Protein AF-0000000071014527 (afdb_homodimer)

Radius of gyration: 17.87 Å; Cα contacts (8 Å, |Δi|>4): 219; chains: 2; bounding box: 29×54×44 Å

Organism: NCBI:txid2759526

InterPro domains:
  IPR002701 Chorismate mutase II, prokaryotic-type [PF01817] (17-94)
  IPR002701 Chorismate mutase II, prokaryotic-type [PS51168] (8-98)
  IPR002701 Chorismate mutase II, prokaryotic-type [SM00830] (18-97)
  IPR008241 Salicylate biosynthesis protein PchB [PIRSF029775] (5-100)
  IPR036263 Chorismate mutase type II superfamily [SSF48600] (7-96)
  IPR036979 Chorismate mutase domain superfamily [G3DSA:1.20.59.10] (7-101)
  IPR051331 Chorismate mutase-related enzymes [PTHR38041] (10-100)

Solvent-accessible surface area (backbone atoms only — not comparable to full-atom values): 10980 Å² total; per-residue (Å²): 127,82,92,66,74,54,60,38,89,73,43,82,45,69,68,48,36,49,50,33,44,54,49,44,51,52,52,45,51,56,46,47,53,54,42,52,42,27,31,49,33,46,34,69,60,50,90,51,78,78,66,65,71,45,69,69,59,51,52,49,55,28,49,50,49,17,52,54,30,42,77,70,72,43,66,27,69,61,49,27,55,53,37,51,54,49,51,51,51,45,45,54,50,21,52,53,48,41,72,66,104,126,83,90,65,74,54,59,38,88,72,44,80,46,68,70,46,35,50,49,32,45,54,50,45,50,53,53,45,50,56,47,48,53,53,44,52,42,28,30,50,33,45,32,68,60,51,90,51,78,77,65,63,72,44,70,69,58,52,52,49,54,28,50,51,50,14,51,54,30,41,77,70,71,41,65,27,71,61,48,27,55,54,38,51,54,50,52,51,52,45,45,54,51,22,53,53,49,41,71,66,106

pLDDT: mean 97.04, std 8.15, range [41.44, 98.94]

Nearest PDB structures (foldseek):
  3hgw-assembly1_D  TM=9.407E-01  e=3.190E-04  Pseudomonas aeruginosa
  2h9d-assembly2_D  TM=9.340E-01  e=3.003E-04  Pseudomonas aeruginosa PAO1
  3hgx-assembly1_B  TM=9.622E-01  e=4.582E-04  Pseudomonas aeruginosa
  3ret-assembly1_A  TM=9.412E-01  e=5.833E-04  Pseudomonas aeruginosa
  3rem-assembly1_B  TM=9.551E-01  e=1.067E-03  Pseudomonas aeruginosa

Structure (mmCIF, N/CA/C/O backbone):
data_AF-0000000071014527-model_v1
#
loop_
_entity.id
_entity.type
_entity.pdbx_description
1 polymer 'chorismate mutase'
#
loop_
_atom_site.group_PDB
_atom_site.id
_atom_site.type_symbol
_atom_site.label_atom_id
_atom_site.label_alt_id
_atom_site.label_comp_id
_atom_site.label_asym_id
_atom_site.label_entity_id
_atom_site.label_seq_id
_atom_site.pdbx_PDB_ins_code
_atom_site.Cartn_x
_atom_site.Cartn_y
_atom_site.Cartn_z
_atom_site.occupancy
_atom_site.B_iso_or_equiv
_atom_site.auth_seq_id
_atom_site.auth_comp_id
_atom_site.auth_asym_id
_atom_site.auth_atom_id
_atom_site.pdbx_PDB_model_num
ATOM 1 N N . MET A 1 1 ? -16.625 10.93 22.109 1 41.44 1 MET A N 1
ATOM 2 C CA . MET A 1 1 ? -15.703 11.414 21.094 1 41.44 1 MET A CA 1
ATOM 3 C C . MET A 1 1 ? -16 10.773 19.734 1 41.44 1 MET A C 1
ATOM 5 O O . MET A 1 1 ? -16.156 9.555 19.641 1 41.44 1 MET A O 1
ATOM 9 N N . SER A 1 2 ? -16.703 11.203 18.859 1 49.84 2 SER A N 1
ATOM 10 C CA . SER A 1 2 ? -17.312 10.609 17.688 1 49.84 2 SER A CA 1
ATOM 11 C C . SER A 1 2 ? -16.312 9.758 16.906 1 49.84 2 SER A C 1
ATOM 13 O O . SER A 1 2 ? -15.242 10.234 16.547 1 49.84 2 SER A O 1
ATOM 15 N N . ASP A 1 3 ? -16.219 8.43 17.094 1 65.12 3 ASP A N 1
ATOM 16 C CA . ASP A 1 3 ? -15.438 7.305 16.578 1 65.12 3 ASP A CA 1
ATOM 17 C C . ASP A 1 3 ? -15.406 7.324 15.055 1 65.12 3 ASP A C 1
ATOM 19 O O . ASP A 1 3 ? -15.086 6.312 14.422 1 65.12 3 ASP A O 1
ATOM 23 N N . THR A 1 4 ? -15.867 8.398 14.438 1 89.75 4 THR A N 1
ATOM 24 C CA . THR A 1 4 ? -16.016 8.484 12.992 1 89.75 4 THR A CA 1
ATOM 25 C C . THR A 1 4 ? -14.727 8.977 12.344 1 89.75 4 THR A C 1
ATOM 27 O O . THR A 1 4 ? -14.117 9.945 12.805 1 89.75 4 THR A O 1
ATOM 30 N N . ILE A 1 5 ? -14.352 8.344 11.367 1 97.75 5 ILE A N 1
ATOM 31 C CA . ILE A 1 5 ? -13.195 8.75 10.578 1 97.75 5 ILE A CA 1
ATOM 32 C C . ILE A 1 5 ? -13.578 9.914 9.664 1 97.75 5 ILE A C 1
ATOM 34 O O . ILE A 1 5 ? -14.453 9.766 8.805 1 97.75 5 ILE A O 1
ATOM 38 N N . LEU A 1 6 ? -12.961 11.039 9.82 1 98.38 6 LEU A N 1
ATOM 39 C CA . LEU A 1 6 ? -13.273 12.234 9.039 1 98.38 6 LEU A CA 1
ATOM 40 C C . LEU A 1 6 ? -12.445 12.281 7.762 1 98.38 6 LEU A C 1
ATOM 42 O O . LEU A 1 6 ? -11.297 11.828 7.746 1 98.38 6 LEU A O 1
ATOM 46 N N . PRO A 1 7 ? -13.109 12.859 6.652 1 98.31 7 PRO A N 1
ATOM 47 C CA . PRO A 1 7 ? -12.234 13.156 5.512 1 98.31 7 PRO A CA 1
ATOM 48 C C . PRO A 1 7 ? -11.148 14.172 5.855 1 98.31 7 PRO A C 1
ATOM 50 O O . PRO A 1 7 ? -11.336 15.008 6.746 1 98.31 7 PRO A O 1
ATOM 53 N N . ALA A 1 8 ? -10.094 14.094 5.121 1 98.75 8 ALA A N 1
ATOM 54 C CA . ALA A 1 8 ? -8.906 14.883 5.414 1 98.75 8 ALA A CA 1
ATOM 55 C C . ALA A 1 8 ? -9.234 16.375 5.508 1 98.75 8 ALA A C 1
ATOM 57 O O . ALA A 1 8 ? -8.766 17.062 6.41 1 98.75 8 ALA A O 1
ATOM 58 N N . ARG A 1 9 ? -10.055 16.875 4.645 1 98.31 9 ARG A N 1
ATOM 59 C CA . ARG A 1 9 ? -10.359 18.297 4.547 1 98.31 9 ARG A CA 1
ATOM 60 C C . ARG A 1 9 ? -11.031 18.797 5.816 1 98.31 9 ARG A C 1
ATOM 62 O O . ARG A 1 9 ? -10.961 19.984 6.137 1 98.31 9 ARG A O 1
ATOM 69 N N . ASP A 1 10 ? -11.602 17.938 6.562 1 98.62 10 ASP A N 1
ATOM 70 C CA . ASP A 1 10 ? -12.398 18.359 7.711 1 98.62 10 ASP A CA 1
ATOM 71 C C . ASP A 1 10 ? -11.617 18.172 9.008 1 98.62 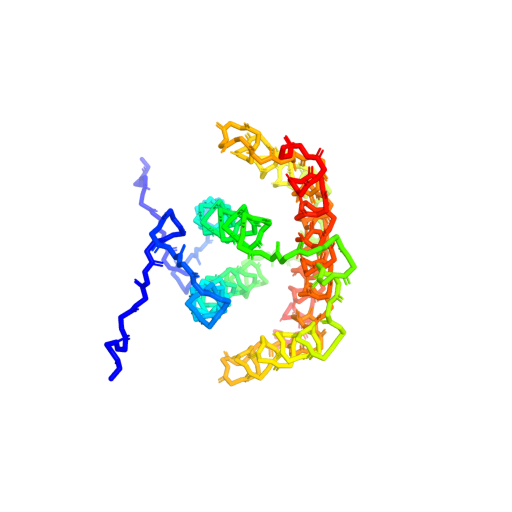10 ASP A C 1
ATOM 73 O O . ASP A 1 10 ? -12.094 18.547 10.086 1 98.62 10 ASP A O 1
ATOM 77 N N . CYS A 1 11 ? -10.484 17.547 8.922 1 98.69 11 CYS A N 1
ATOM 78 C CA . CYS A 1 11 ? -9.68 17.344 10.125 1 98.69 11 CYS A CA 1
ATOM 79 C C . CYS A 1 11 ? -9.156 18.672 10.656 1 98.69 11 CYS A C 1
ATOM 81 O O . CYS A 1 11 ? -8.695 19.516 9.891 1 98.69 11 CYS A O 1
ATOM 83 N N . THR A 1 12 ? -9.242 18.844 12.008 1 98.44 12 THR A N 1
ATOM 84 C CA . THR A 1 12 ? -8.75 20.062 12.633 1 98.44 12 THR A CA 1
ATOM 85 C C . THR A 1 12 ? -7.746 19.75 13.734 1 98.44 12 THR A C 1
ATOM 87 O O . THR A 1 12 ? -7.16 20.656 14.336 1 98.44 12 THR A O 1
ATOM 90 N N . THR A 1 13 ? -7.609 18.422 14.016 1 98.25 13 THR A N 1
ATOM 91 C CA . THR A 1 13 ? -6.633 18 15.016 1 98.25 13 THR A CA 1
ATOM 92 C C . THR A 1 13 ? -5.781 16.844 14.484 1 98.25 13 THR A C 1
ATOM 94 O O . THR A 1 13 ? -6.203 16.125 13.586 1 98.25 13 THR A O 1
ATOM 97 N N . MET A 1 14 ? -4.57 16.703 15.086 1 98.38 14 MET A N 1
ATOM 98 C CA . MET A 1 14 ? -3.705 15.602 14.672 1 98.38 14 MET A CA 1
ATOM 99 C C . MET A 1 14 ? -4.312 14.258 15.055 1 98.38 14 MET A C 1
ATOM 101 O O . MET A 1 14 ? -4.066 13.25 14.391 1 98.38 14 MET A O 1
ATOM 105 N N . ALA A 1 15 ? -5.078 14.203 16.109 1 98.25 15 ALA A N 1
ATOM 106 C CA . ALA A 1 15 ? -5.754 12.961 16.484 1 98.25 15 ALA A CA 1
ATOM 107 C C . ALA A 1 15 ? -6.688 12.5 15.367 1 98.25 15 ALA A C 1
ATOM 109 O O . ALA A 1 15 ? -6.746 11.305 15.055 1 98.25 15 ALA A O 1
ATOM 110 N N . GLU A 1 16 ? -7.379 13.414 14.766 1 98.69 16 GLU A N 1
ATOM 111 C CA . GLU A 1 16 ? -8.281 13.109 13.656 1 98.69 16 GLU A CA 1
ATOM 112 C C . GLU A 1 16 ? -7.504 12.648 12.43 1 98.69 16 GLU A C 1
ATOM 114 O O . GLU A 1 16 ? -7.906 11.688 11.758 1 98.69 16 GLU A O 1
ATOM 119 N N . VAL A 1 17 ? -6.414 13.289 12.133 1 98.81 17 VAL A N 1
ATOM 120 C CA . VAL A 1 17 ? -5.555 12.914 11.016 1 98.81 17 VAL A CA 1
ATOM 121 C C . VAL A 1 17 ? -5.039 11.484 11.219 1 98.81 17 VAL A C 1
ATOM 123 O O . VAL A 1 17 ? -5.129 10.656 10.305 1 98.81 17 VAL A O 1
ATOM 126 N N . ARG A 1 18 ? -4.578 11.242 12.43 1 98.69 18 ARG A N 1
ATOM 127 C CA . ARG A 1 18 ? -4 9.938 12.727 1 98.69 18 ARG A CA 1
ATOM 128 C C . ARG A 1 18 ? -5.055 8.836 12.625 1 98.69 18 ARG A C 1
ATOM 130 O O . ARG A 1 18 ? -4.773 7.742 12.125 1 98.69 18 ARG A O 1
ATOM 137 N N . ALA A 1 19 ? -6.215 9.094 13.023 1 98.62 19 ALA A N 1
ATOM 138 C CA . ALA A 1 19 ? -7.293 8.117 12.906 1 98.62 19 ALA A CA 1
ATOM 139 C C . ALA A 1 19 ? -7.586 7.797 11.438 1 98.62 19 ALA A C 1
ATOM 141 O O . ALA A 1 19 ? -7.805 6.637 11.086 1 98.62 19 ALA A O 1
ATOM 142 N N . GLY A 1 20 ? -7.594 8.82 10.562 1 98.81 20 GLY A N 1
ATOM 143 C CA . GLY A 1 20 ? -7.797 8.633 9.133 1 98.81 20 GLY A CA 1
ATOM 144 C C . GLY A 1 20 ? -6.691 7.828 8.477 1 98.81 20 GLY A C 1
ATOM 145 O O . GLY A 1 20 ? -6.961 6.879 7.742 1 98.81 20 GLY A O 1
ATOM 146 N N . VAL A 1 21 ? -5.422 8.164 8.789 1 98.88 21 VAL A N 1
ATOM 147 C CA . VAL A 1 21 ? -4.262 7.473 8.242 1 98.88 21 VAL A CA 1
ATOM 148 C C . VAL A 1 21 ? -4.289 6.004 8.664 1 98.88 21 VAL A C 1
ATOM 150 O O . VAL A 1 21 ? -4.078 5.109 7.844 1 98.88 21 VAL A O 1
ATOM 153 N N . ASP A 1 22 ? -4.59 5.789 9.969 1 98.75 22 ASP A N 1
ATOM 154 C CA . ASP A 1 22 ? -4.621 4.422 10.484 1 98.75 22 ASP A CA 1
ATOM 155 C C . ASP A 1 22 ? -5.699 3.6 9.781 1 98.75 22 ASP A C 1
ATOM 157 O O . ASP A 1 22 ? -5.488 2.422 9.477 1 98.75 22 ASP A O 1
ATOM 161 N N . GLN A 1 23 ? -6.82 4.18 9.562 1 98.62 23 GLN A N 1
ATOM 162 C CA . GLN A 1 23 ? -7.887 3.479 8.859 1 98.62 23 GLN A CA 1
ATOM 163 C C . GLN A 1 23 ? -7.488 3.172 7.414 1 98.62 23 GLN A C 1
ATOM 165 O O . GLN A 1 23 ? -7.691 2.057 6.934 1 98.62 23 GLN A O 1
ATOM 170 N N . VAL A 1 24 ? -6.957 4.145 6.688 1 98.88 24 VAL A N 1
ATOM 171 C CA . VAL A 1 24 ? -6.535 3.947 5.305 1 98.88 24 VAL A CA 1
ATOM 172 C C . VAL A 1 24 ? -5.473 2.854 5.242 1 98.88 24 VAL A C 1
ATOM 174 O O . VAL A 1 24 ? -5.5 2 4.352 1 98.88 24 VAL A O 1
ATOM 177 N N . ASP A 1 25 ? -4.551 2.885 6.195 1 98.88 25 ASP A N 1
ATOM 178 C CA . ASP A 1 25 ? -3.498 1.877 6.234 1 98.88 25 ASP A CA 1
ATOM 179 C C . ASP A 1 25 ? -4.082 0.476 6.395 1 98.88 25 ASP A C 1
ATOM 181 O O . ASP A 1 25 ? -3.627 -0.471 5.75 1 98.88 25 ASP A O 1
ATOM 185 N N . ARG A 1 26 ? -5.086 0.315 7.227 1 98.44 26 ARG A N 1
ATOM 186 C CA . ARG A 1 26 ? -5.742 -0.98 7.371 1 98.44 26 ARG A CA 1
ATOM 187 C C . ARG A 1 26 ? -6.387 -1.419 6.059 1 98.44 26 ARG A C 1
ATOM 189 O O . ARG A 1 26 ? -6.332 -2.598 5.699 1 98.44 26 ARG A O 1
ATOM 196 N N . ASP A 1 27 ? -6.969 -0.493 5.402 1 98.81 27 ASP A N 1
ATOM 197 C CA . ASP A 1 27 ? -7.602 -0.795 4.121 1 98.81 27 ASP A CA 1
ATOM 198 C C . ASP A 1 27 ? -6.562 -1.209 3.08 1 98.81 27 ASP A C 1
ATOM 200 O O . ASP A 1 27 ? -6.805 -2.111 2.277 1 98.81 27 ASP A O 1
ATOM 204 N N . ILE A 1 28 ? -5.422 -0.536 3.072 1 98.94 28 ILE A N 1
ATOM 205 C CA . ILE A 1 28 ? -4.359 -0.891 2.137 1 98.94 28 ILE A CA 1
ATOM 206 C C . ILE A 1 28 ? -3.854 -2.301 2.439 1 98.94 28 ILE A C 1
ATOM 208 O O . ILE A 1 28 ? -3.678 -3.113 1.528 1 98.94 28 ILE A O 1
ATOM 212 N N . VAL A 1 29 ? -3.648 -2.629 3.701 1 98.88 29 VAL A N 1
ATOM 213 C CA . VAL A 1 29 ? -3.186 -3.963 4.07 1 98.88 29 VAL A CA 1
ATOM 214 C C . VAL A 1 29 ? -4.195 -5.008 3.598 1 98.88 29 VAL A C 1
ATOM 216 O O . VAL A 1 29 ? -3.811 -6.07 3.098 1 98.88 29 VAL A O 1
ATOM 219 N N . ALA A 1 30 ? -5.48 -4.711 3.748 1 98.81 30 ALA A N 1
ATOM 220 C CA . ALA A 1 30 ? -6.512 -5.637 3.289 1 98.81 30 ALA A CA 1
ATOM 221 C C . ALA A 1 30 ? -6.406 -5.875 1.785 1 98.81 30 ALA A C 1
ATOM 223 O O . ALA A 1 30 ? -6.59 -7 1.314 1 98.81 30 ALA A O 1
ATOM 224 N N . LEU A 1 31 ? -6.113 -4.855 1.009 1 98.88 31 LEU A N 1
ATOM 225 C CA . LEU A 1 31 ? -5.93 -4.996 -0.431 1 98.88 31 LEU A CA 1
ATOM 226 C C . LEU A 1 31 ? -4.664 -5.785 -0.744 1 98.88 31 LEU A C 1
ATOM 228 O O . LEU A 1 31 ? -4.625 -6.551 -1.708 1 98.88 31 LEU A O 1
ATOM 232 N N . LEU A 1 32 ? -3.596 -5.605 0.08 1 98.88 32 LEU A N 1
ATOM 233 C CA . LEU A 1 32 ? -2.365 -6.363 -0.123 1 98.88 32 LEU A CA 1
ATOM 234 C C . LEU A 1 32 ? -2.598 -7.852 0.106 1 98.88 32 LEU A C 1
ATOM 236 O O . LEU A 1 32 ? -1.979 -8.688 -0.554 1 98.88 32 LEU A O 1
ATOM 240 N N . VAL A 1 33 ? -3.498 -8.195 1.049 1 98.81 33 VAL A N 1
ATOM 241 C CA . VAL A 1 33 ? -3.865 -9.594 1.249 1 98.81 33 VAL A CA 1
ATOM 242 C C . VAL A 1 33 ? -4.418 -10.18 -0.051 1 98.81 33 VAL A C 1
ATOM 244 O O . VAL A 1 33 ? -4.023 -11.266 -0.469 1 98.81 33 VAL A O 1
ATOM 247 N N . GLN A 1 34 ? -5.289 -9.438 -0.686 1 98.75 34 GLN A N 1
ATOM 248 C CA . GLN A 1 34 ? -5.84 -9.859 -1.969 1 98.75 34 GLN A CA 1
ATOM 249 C C . GLN A 1 34 ? -4.75 -9.953 -3.031 1 98.75 34 GLN A C 1
ATOM 251 O O . GLN A 1 34 ? -4.691 -10.922 -3.789 1 98.75 34 GLN A O 1
ATOM 256 N N . ARG A 1 35 ? -3.945 -8.992 -3.111 1 98.88 35 ARG A N 1
ATOM 257 C CA . ARG A 1 35 ? -2.896 -8.945 -4.125 1 98.88 35 ARG A CA 1
ATOM 258 C C . ARG A 1 35 ? -1.982 -10.164 -4.023 1 98.88 35 ARG A C 1
ATOM 260 O O . ARG A 1 35 ? -1.633 -10.766 -5.035 1 98.88 35 ARG A O 1
ATOM 267 N N . PHE A 1 36 ? -1.571 -10.492 -2.7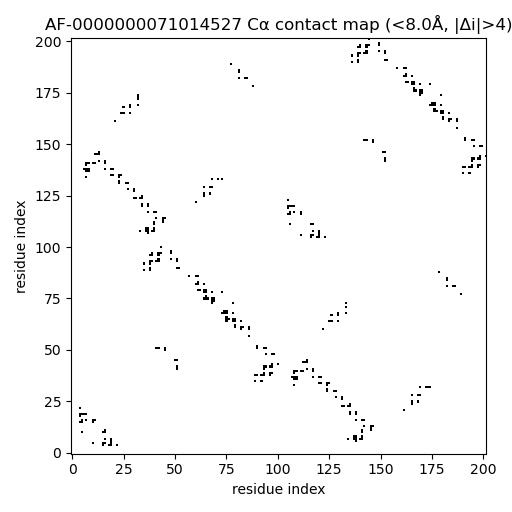77 1 98.75 36 PHE A N 1
ATOM 268 C CA . PHE A 1 36 ? -0.664 -11.617 -2.578 1 98.75 36 PHE A CA 1
ATOM 269 C C . PHE A 1 36 ? -1.376 -12.938 -2.836 1 98.75 36 PHE A C 1
ATOM 271 O O . PHE A 1 36 ? -0.747 -13.922 -3.234 1 98.75 36 PHE A O 1
ATOM 278 N N . ALA A 1 37 ? -2.682 -12.969 -2.605 1 98.88 37 ALA A N 1
ATOM 279 C CA . ALA A 1 37 ? -3.434 -14.164 -2.994 1 98.88 37 ALA A CA 1
ATOM 280 C C . ALA A 1 37 ? -3.318 -14.414 -4.496 1 98.88 37 ALA A C 1
ATOM 282 O O . ALA A 1 37 ? -3.293 -15.57 -4.934 1 98.88 37 ALA A O 1
ATOM 283 N N . TYR A 1 38 ? -3.262 -13.352 -5.316 1 98.94 38 TYR A N 1
ATOM 284 C CA . TYR A 1 38 ? -3.061 -13.508 -6.75 1 98.94 38 TYR A CA 1
ATOM 285 C C . TYR A 1 38 ? -1.677 -14.078 -7.051 1 98.94 38 TYR A C 1
ATOM 287 O O . TYR A 1 38 ? -1.49 -14.789 -8.039 1 98.94 38 TYR A O 1
ATOM 295 N N . MET A 1 39 ? -0.655 -13.75 -6.18 1 98.88 39 MET A N 1
ATOM 296 C CA . MET A 1 39 ? 0.665 -14.352 -6.352 1 98.88 39 MET A CA 1
ATOM 297 C C . MET A 1 39 ? 0.619 -15.852 -6.086 1 98.88 39 MET A C 1
ATOM 299 O O . MET A 1 39 ? 1.323 -16.625 -6.742 1 98.88 39 MET A O 1
ATOM 303 N N . ASP A 1 40 ? -0.221 -16.234 -5.125 1 98.75 40 ASP A N 1
ATOM 304 C CA . ASP A 1 40 ? -0.437 -17.672 -4.918 1 98.75 40 ASP A CA 1
ATOM 305 C C . ASP A 1 40 ? -1.019 -18.312 -6.172 1 98.75 40 ASP A C 1
ATOM 307 O O . ASP A 1 40 ? -0.583 -19.391 -6.574 1 98.75 40 ASP A O 1
ATOM 311 N N . ALA A 1 41 ? -2.023 -17.703 -6.754 1 98.88 41 ALA A N 1
ATOM 312 C CA . ALA A 1 41 ? -2.633 -18.203 -7.98 1 98.88 41 ALA A CA 1
ATOM 313 C C . ALA A 1 41 ? -1.61 -18.281 -9.109 1 98.88 41 ALA A C 1
ATOM 315 O O . ALA A 1 41 ? -1.564 -19.281 -9.844 1 98.88 41 ALA A O 1
ATOM 316 N N . ALA A 1 42 ? -0.799 -17.234 -9.281 1 98.88 42 ALA A N 1
ATOM 317 C CA . ALA A 1 42 ? 0.248 -17.219 -10.297 1 98.88 42 ALA A CA 1
ATOM 318 C C . ALA A 1 42 ? 1.2 -18.391 -10.125 1 98.88 42 ALA A C 1
ATOM 320 O O . ALA A 1 42 ? 1.545 -19.062 -11.102 1 98.88 42 ALA A O 1
ATOM 321 N N . ALA A 1 43 ? 1.623 -18.609 -8.867 1 98.75 43 ALA A N 1
ATOM 322 C CA . ALA A 1 43 ? 2.514 -19.734 -8.57 1 98.75 43 ALA A CA 1
ATOM 323 C C . ALA A 1 43 ? 1.886 -21.062 -8.992 1 98.75 43 ALA A C 1
ATOM 325 O O . ALA A 1 43 ? 2.57 -21.938 -9.523 1 98.75 43 ALA A O 1
ATOM 326 N N . ARG A 1 44 ? 0.604 -21.172 -8.742 1 98.5 44 ARG A N 1
ATOM 327 C CA . ARG A 1 44 ? -0.129 -22.391 -9.078 1 98.5 44 ARG A CA 1
ATOM 328 C C . ARG A 1 44 ? -0.215 -22.594 -10.586 1 98.5 44 ARG A C 1
ATOM 330 O O . ARG A 1 44 ? -0.139 -23.719 -11.07 1 98.5 44 ARG A O 1
ATOM 337 N N . ILE A 1 45 ? -0.347 -21.578 -11.336 1 98.62 45 ILE A N 1
ATOM 338 C CA . ILE A 1 45 ? -0.699 -21.609 -12.75 1 98.62 45 ILE A CA 1
ATOM 339 C C . ILE A 1 45 ? 0.569 -21.719 -13.594 1 98.62 45 ILE A C 1
ATOM 341 O O . ILE A 1 45 ? 0.566 -22.359 -14.656 1 98.62 45 ILE A O 1
ATOM 345 N N . LYS A 1 46 ? 1.653 -21.031 -13.156 1 98.62 46 LYS A N 1
ATOM 346 C CA . LYS A 1 46 ? 2.861 -20.953 -13.977 1 98.62 46 LYS A CA 1
ATOM 347 C C . LYS A 1 46 ? 3.504 -22.328 -14.125 1 98.62 46 LYS A C 1
ATOM 349 O O . LYS A 1 46 ? 3.578 -23.094 -13.164 1 98.62 46 LYS A O 1
ATOM 354 N N . PRO A 1 47 ? 3.98 -22.594 -15.297 1 97.62 47 PRO A N 1
ATOM 355 C CA . PRO A 1 47 ? 4.449 -23.953 -15.578 1 97.62 47 PRO A CA 1
ATOM 356 C C . PRO A 1 47 ? 5.816 -24.234 -14.953 1 97.62 47 PRO A C 1
ATOM 358 O O . PRO A 1 47 ? 6.137 -25.406 -14.68 1 97.62 47 PRO A O 1
ATOM 361 N N . GLU A 1 48 ? 6.723 -23.281 -14.797 1 98.19 48 GLU A N 1
ATOM 362 C CA . GLU A 1 48 ? 8.07 -23.469 -14.266 1 98.19 48 GLU A CA 1
ATOM 363 C C . GLU A 1 48 ? 8.5 -22.281 -13.422 1 98.19 48 GLU A C 1
ATOM 365 O O . GLU A 1 48 ? 7.969 -21.172 -13.578 1 98.19 48 GLU A O 1
ATOM 370 N N . ARG A 1 49 ? 9.453 -22.484 -12.562 1 97.62 49 ARG A N 1
ATOM 371 C CA . ARG A 1 49 ? 9.945 -21.5 -11.602 1 97.62 49 ARG A CA 1
ATOM 372 C C . ARG A 1 49 ? 10.516 -20.281 -12.312 1 97.62 49 ARG A C 1
ATOM 374 O O . ARG A 1 49 ? 10.359 -19.141 -11.844 1 97.62 49 ARG A O 1
ATOM 381 N N . ALA A 1 50 ? 11.141 -20.469 -13.453 1 98.06 50 ALA A N 1
ATOM 382 C CA . ALA A 1 50 ? 11.805 -19.406 -14.203 1 98.06 50 ALA A CA 1
ATOM 383 C C . ALA A 1 50 ? 10.789 -18.391 -14.734 1 98.06 50 ALA A C 1
ATOM 385 O O . ALA A 1 50 ? 11.156 -17.266 -15.07 1 98.06 50 ALA A O 1
ATOM 386 N N . ALA A 1 51 ? 9.539 -18.766 -14.82 1 98.31 51 ALA A N 1
ATOM 387 C CA . ALA A 1 51 ? 8.492 -17.891 -15.359 1 98.31 51 ALA A CA 1
ATOM 388 C C . ALA A 1 51 ? 8.008 -16.906 -14.297 1 98.31 51 ALA A C 1
ATOM 390 O O . ALA A 1 51 ? 7.27 -15.969 -14.609 1 98.31 51 ALA A O 1
ATOM 391 N N . VAL A 1 52 ? 8.43 -17.062 -13.094 1 98.75 52 VAL A N 1
ATOM 392 C CA . VAL A 1 52 ? 7.941 -16.219 -12 1 98.75 52 VAL A CA 1
ATOM 393 C C . VAL A 1 52 ? 8.398 -14.781 -12.195 1 98.75 52 VAL A C 1
ATOM 395 O O . VAL A 1 52 ? 7.586 -13.859 -12.18 1 98.75 52 VAL A O 1
ATOM 398 N N . ARG A 1 53 ? 9.719 -14.648 -12.422 1 98.69 53 ARG A N 1
ATOM 399 C CA . ARG A 1 53 ? 10.195 -13.297 -12.711 1 98.69 53 ARG A CA 1
ATOM 400 C C . ARG A 1 53 ? 9.977 -12.938 -14.18 1 98.69 53 ARG A C 1
ATOM 402 O O . ARG A 1 53 ? 10.508 -13.609 -15.07 1 98.69 53 ARG A O 1
ATOM 409 N N . ASP A 1 54 ? 9.188 -11.992 -14.43 1 98.44 54 ASP A N 1
ATOM 410 C CA . ASP A 1 54 ? 8.867 -11.461 -15.742 1 98.44 54 ASP A CA 1
ATOM 411 C C . ASP A 1 54 ? 9.125 -9.953 -15.805 1 98.44 54 ASP A C 1
ATOM 413 O O . ASP A 1 54 ? 8.266 -9.156 -15.422 1 98.44 54 ASP A O 1
ATOM 417 N N . GLU A 1 55 ? 10.258 -9.547 -16.359 1 98.69 55 GLU A N 1
ATOM 418 C CA . GLU A 1 55 ? 10.719 -8.164 -16.297 1 98.69 55 GLU A CA 1
ATOM 419 C C . GLU A 1 55 ? 9.812 -7.254 -17.125 1 98.69 55 GLU A C 1
ATOM 421 O O . GLU A 1 55 ? 9.617 -6.086 -16.781 1 98.69 55 GLU A O 1
ATOM 426 N N . VAL A 1 56 ? 9.305 -7.746 -18.172 1 98.62 56 VAL A N 1
ATOM 427 C CA . VAL A 1 56 ? 8.391 -6.961 -18.984 1 98.62 56 VAL A CA 1
ATOM 428 C C . VAL A 1 56 ? 7.125 -6.648 -18.188 1 98.62 56 VAL A C 1
ATOM 430 O O . VAL A 1 56 ? 6.66 -5.508 -18.172 1 98.62 56 VAL A O 1
ATOM 433 N N . ARG A 1 57 ? 6.59 -7.695 -17.562 1 98.75 57 ARG A N 1
ATOM 434 C CA . ARG A 1 57 ? 5.395 -7.5 -16.75 1 98.75 57 ARG A CA 1
ATOM 435 C C . ARG A 1 57 ? 5.68 -6.566 -15.578 1 98.75 57 ARG A C 1
ATOM 437 O O . ARG A 1 57 ? 4.867 -5.699 -15.25 1 98.75 57 ARG A O 1
ATOM 444 N N . LYS A 1 58 ? 6.816 -6.73 -14.883 1 98.88 58 LYS A N 1
ATOM 445 C CA . LYS A 1 58 ? 7.199 -5.832 -13.797 1 98.88 58 LYS A CA 1
ATOM 446 C C . LYS A 1 58 ? 7.184 -4.375 -14.258 1 98.88 58 LYS A C 1
ATOM 448 O O . LYS A 1 58 ? 6.574 -3.521 -13.609 1 98.88 58 LYS A O 1
ATOM 453 N N . ALA A 1 59 ? 7.801 -4.109 -15.383 1 98.88 59 ALA A N 1
ATOM 454 C CA . ALA A 1 59 ? 7.867 -2.746 -15.898 1 98.88 59 ALA A CA 1
ATOM 455 C C . ALA A 1 59 ? 6.473 -2.197 -16.188 1 98.88 59 ALA A C 1
ATOM 457 O O . ALA A 1 59 ? 6.191 -1.029 -15.906 1 98.88 59 ALA A O 1
ATOM 458 N N . GLN A 1 60 ? 5.648 -2.982 -16.703 1 98.88 60 GLN A N 1
ATOM 459 C CA . GLN A 1 60 ? 4.281 -2.59 -17.031 1 98.88 60 GLN A CA 1
ATOM 460 C C . GLN A 1 60 ? 3.496 -2.229 -15.773 1 98.88 60 GLN A C 1
ATOM 462 O O . GLN A 1 60 ? 2.773 -1.23 -15.75 1 98.88 60 GLN A O 1
ATOM 467 N N . VAL A 1 61 ? 3.596 -3.078 -14.742 1 98.94 61 VAL A N 1
ATOM 468 C CA . VAL A 1 61 ? 2.885 -2.855 -13.492 1 98.94 61 VAL A CA 1
ATOM 469 C C . VAL A 1 61 ? 3.34 -1.539 -12.859 1 98.94 61 VAL A C 1
ATOM 471 O O . VAL A 1 61 ? 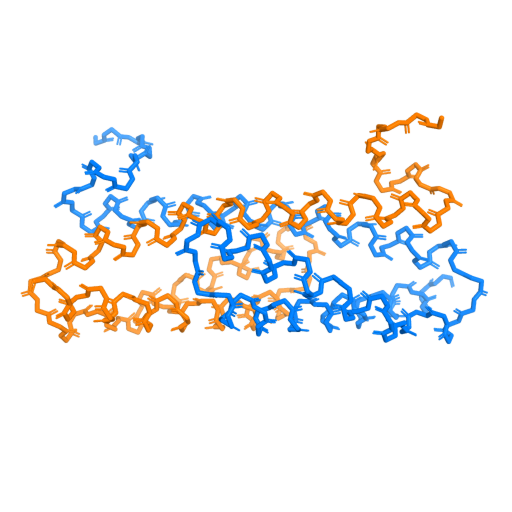2.514 -0.737 -12.422 1 98.94 61 VAL A O 1
ATOM 474 N N . ILE A 1 62 ? 4.613 -1.314 -12.859 1 98.94 62 ILE A N 1
ATOM 475 C CA . ILE A 1 62 ? 5.16 -0.103 -12.258 1 98.94 62 ILE A CA 1
ATOM 476 C C . ILE A 1 62 ? 4.727 1.116 -13.07 1 98.94 62 ILE A C 1
ATOM 478 O O . ILE A 1 62 ? 4.309 2.129 -12.5 1 98.94 62 ILE A O 1
ATOM 482 N N . ALA A 1 63 ? 4.77 1.03 -14.383 1 98.88 63 ALA A N 1
ATOM 483 C CA . ALA A 1 63 ? 4.348 2.127 -15.25 1 98.88 63 ALA A CA 1
ATOM 484 C C . ALA A 1 63 ? 2.869 2.447 -15.047 1 98.88 63 ALA A C 1
ATOM 486 O O . ALA A 1 63 ? 2.479 3.617 -15.023 1 98.88 63 ALA A O 1
ATOM 487 N N . ASN A 1 64 ? 2.047 1.443 -14.953 1 98.88 64 ASN A N 1
ATOM 488 C CA . ASN A 1 64 ? 0.62 1.63 -14.711 1 98.88 64 ASN A CA 1
ATOM 489 C C . ASN A 1 64 ? 0.367 2.381 -13.406 1 98.88 64 ASN A C 1
ATOM 491 O O . ASN A 1 64 ? -0.455 3.299 -13.359 1 98.88 64 ASN A O 1
ATOM 495 N N . ALA A 1 65 ? 1.071 1.967 -12.367 1 98.75 65 ALA A N 1
ATOM 496 C CA . ALA A 1 65 ? 0.914 2.619 -11.07 1 98.75 65 ALA A CA 1
ATOM 497 C C . ALA A 1 65 ? 1.359 4.078 -11.125 1 98.75 65 ALA A C 1
ATOM 499 O O . ALA A 1 65 ? 0.688 4.961 -10.586 1 98.75 65 ALA A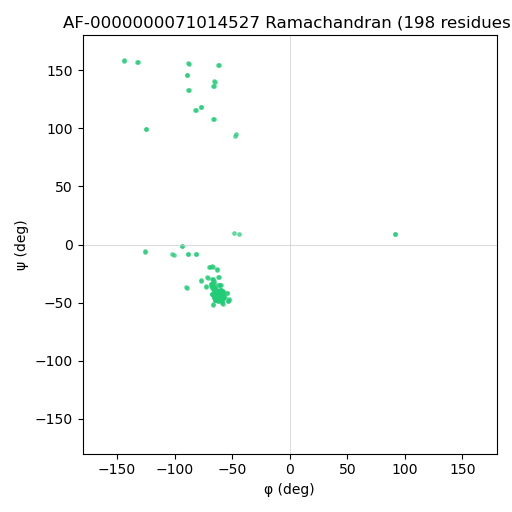 O 1
ATOM 500 N N . ARG A 1 66 ? 2.457 4.297 -11.781 1 98.81 66 ARG A N 1
ATOM 501 C CA . ARG A 1 66 ? 2.953 5.656 -11.945 1 98.81 66 ARG A CA 1
ATOM 502 C C . ARG A 1 66 ? 1.927 6.531 -12.656 1 98.81 66 ARG A C 1
ATOM 504 O O . ARG A 1 66 ? 1.611 7.629 -12.195 1 98.81 66 ARG A O 1
ATOM 511 N N . THR A 1 67 ? 1.456 6.043 -13.75 1 98.88 67 THR A N 1
ATOM 512 C CA . THR A 1 67 ? 0.494 6.785 -14.555 1 98.88 67 THR A CA 1
ATOM 513 C C . THR A 1 67 ? -0.773 7.074 -13.758 1 98.88 67 THR A C 1
ATOM 515 O O . THR A 1 67 ? -1.266 8.203 -13.75 1 98.88 67 THR A O 1
ATOM 518 N N . ALA A 1 68 ? -1.305 6.07 -13.078 1 98.62 68 ALA A N 1
ATOM 519 C CA . ALA A 1 68 ? -2.496 6.242 -12.25 1 98.62 68 ALA A CA 1
ATOM 520 C C . ALA A 1 68 ? -2.264 7.297 -11.172 1 98.62 68 ALA A C 1
ATOM 522 O O . ALA A 1 68 ? -3.133 8.133 -10.914 1 98.62 68 ALA A O 1
ATOM 523 N N . ALA A 1 69 ? -1.09 7.211 -10.57 1 98.5 69 ALA A N 1
ATOM 524 C CA . ALA A 1 69 ? -0.733 8.164 -9.516 1 98.5 69 ALA A CA 1
ATOM 525 C C . ALA A 1 69 ? -0.685 9.586 -10.062 1 98.5 69 ALA A C 1
ATOM 527 O O . ALA A 1 69 ? -1.272 10.5 -9.484 1 98.5 69 ALA A O 1
ATOM 528 N N . GLU A 1 70 ? -0.022 9.797 -11.156 1 98.62 70 GLU A N 1
ATOM 529 C CA . GLU A 1 70 ? 0.11 11.117 -11.766 1 98.62 70 GLU A CA 1
ATOM 530 C C . GLU A 1 70 ? -1.252 11.68 -12.172 1 98.62 70 GLU A C 1
ATOM 532 O O . GLU A 1 70 ? -1.533 12.852 -11.945 1 98.62 70 GLU A O 1
ATOM 537 N N . MET A 1 71 ? -2.074 10.852 -12.727 1 98.56 71 MET A N 1
ATOM 538 C CA . MET A 1 71 ? -3.42 11.258 -13.117 1 98.56 71 MET A CA 1
ATOM 539 C C . MET A 1 71 ? -4.23 11.695 -11.898 1 98.56 71 MET A C 1
ATOM 541 O O . MET A 1 71 ? -5.086 12.578 -12 1 98.56 71 MET A O 1
ATOM 545 N N . ALA A 1 72 ? -3.877 11.133 -10.734 1 98.06 72 ALA A N 1
ATOM 546 C CA . ALA A 1 72 ? -4.605 11.43 -9.508 1 98.06 72 ALA A CA 1
ATOM 547 C C . ALA A 1 72 ? -3.951 12.57 -8.742 1 98.06 72 ALA A C 1
ATOM 549 O O . ALA A 1 72 ? -4.383 12.914 -7.637 1 98.06 72 ALA A O 1
ATOM 550 N N . GLY A 1 73 ? -2.811 13.117 -9.266 1 97.31 73 GLY A N 1
ATOM 551 C CA . GLY A 1 73 ? -2.16 14.266 -8.656 1 97.31 73 GLY A CA 1
ATOM 552 C C . GLY A 1 73 ? -1.102 13.883 -7.637 1 97.31 73 GLY A C 1
ATOM 553 O O . GLY A 1 73 ? -0.655 14.727 -6.852 1 97.31 73 GLY A O 1
ATOM 554 N N . LEU A 1 74 ? -0.793 12.664 -7.559 1 98.12 74 LEU A N 1
ATOM 555 C CA . LEU A 1 74 ? 0.272 12.195 -6.68 1 98.12 74 LEU A CA 1
ATOM 556 C C . LEU A 1 74 ? 1.622 12.25 -7.387 1 98.12 74 LEU A C 1
ATOM 558 O O . LEU A 1 74 ? 1.681 12.289 -8.617 1 98.12 74 LEU A O 1
ATOM 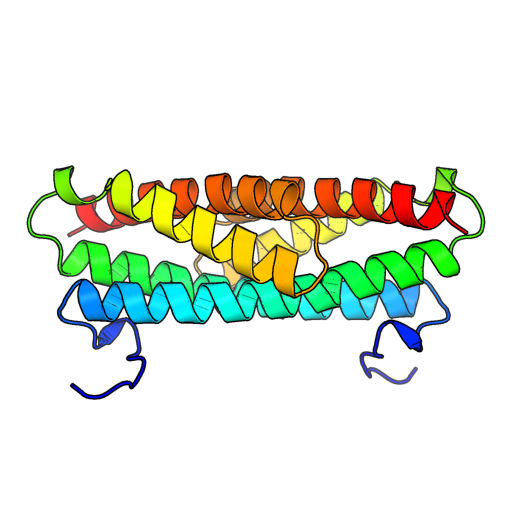562 N N . PRO A 1 75 ? 2.697 12.344 -6.598 1 98 75 PRO A N 1
ATOM 563 C CA . PRO A 1 75 ? 4.02 12.297 -7.23 1 98 75 PRO A CA 1
ATOM 564 C C . PRO A 1 75 ? 4.324 10.945 -7.867 1 98 75 PRO A C 1
ATOM 566 O O . PRO A 1 75 ? 4.633 9.984 -7.156 1 98 75 PRO A O 1
ATOM 569 N N . GLY A 1 76 ? 4.316 10.906 -9.141 1 98.56 76 GLY A N 1
ATOM 570 C CA . GLY A 1 76 ? 4.457 9.68 -9.898 1 98.56 76 GLY A CA 1
ATOM 571 C C . GLY A 1 76 ? 5.738 8.93 -9.594 1 98.56 76 GLY A C 1
ATOM 572 O O . GLY A 1 76 ? 5.73 7.699 -9.477 1 98.56 76 GLY A O 1
ATOM 573 N N . ALA A 1 77 ? 6.863 9.672 -9.453 1 98.62 77 ALA A N 1
ATOM 574 C CA . ALA A 1 77 ? 8.148 9.039 -9.203 1 98.62 77 ALA A CA 1
ATOM 575 C C . ALA A 1 77 ? 8.156 8.328 -7.848 1 98.62 77 ALA A C 1
ATOM 577 O O . ALA A 1 77 ? 8.734 7.25 -7.707 1 98.62 77 ALA A O 1
ATOM 578 N N . VAL A 1 78 ? 7.547 8.906 -6.887 1 98.62 78 VAL A N 1
ATOM 579 C CA . VAL A 1 78 ? 7.469 8.344 -5.543 1 98.62 78 VAL A CA 1
ATOM 580 C C . VAL A 1 78 ? 6.656 7.051 -5.57 1 98.62 78 VAL A C 1
ATOM 582 O O . VAL A 1 78 ? 7.07 6.039 -5.004 1 98.62 78 VAL A O 1
ATOM 585 N N . ILE A 1 79 ? 5.539 7.09 -6.25 1 98.81 79 ILE A N 1
ATOM 586 C CA . ILE A 1 79 ? 4.676 5.918 -6.332 1 98.81 79 ILE A CA 1
ATOM 587 C C . ILE A 1 79 ? 5.375 4.816 -7.125 1 98.81 79 ILE A C 1
ATOM 589 O O . ILE A 1 79 ? 5.293 3.639 -6.77 1 98.81 79 ILE A O 1
ATOM 593 N N . ALA A 1 80 ? 6.086 5.184 -8.156 1 98.88 80 ALA A N 1
ATOM 594 C CA . ALA A 1 80 ? 6.852 4.207 -8.922 1 98.88 80 ALA A CA 1
ATOM 595 C C . ALA A 1 80 ? 7.867 3.486 -8.039 1 98.88 80 ALA A C 1
ATOM 597 O O . ALA A 1 80 ? 8.031 2.27 -8.141 1 98.88 80 ALA A O 1
ATOM 598 N N . ASP A 1 81 ? 8.57 4.203 -7.211 1 98.81 81 ASP A N 1
ATOM 599 C CA . ASP A 1 81 ? 9.547 3.611 -6.305 1 98.81 81 ASP A CA 1
ATOM 600 C C . ASP A 1 81 ? 8.875 2.643 -5.332 1 98.81 81 ASP A C 1
ATOM 602 O O . ASP A 1 81 ? 9.398 1.558 -5.066 1 98.81 81 ASP A O 1
ATOM 606 N N . LEU A 1 82 ? 7.723 3.016 -4.777 1 98.81 82 LEU A N 1
ATOM 607 C CA . LEU A 1 82 ? 6.977 2.143 -3.879 1 98.81 82 LEU A CA 1
ATOM 608 C C . LEU A 1 82 ? 6.547 0.867 -4.594 1 98.81 82 LEU A C 1
ATOM 610 O O . LEU A 1 82 ? 6.598 -0.222 -4.02 1 98.81 82 LEU A O 1
ATOM 614 N N . TRP A 1 83 ? 6.148 1 -5.816 1 98.94 83 TRP A N 1
ATOM 615 C CA . TRP A 1 83 ? 5.684 -0.164 -6.562 1 98.94 83 TRP A CA 1
ATOM 616 C C . TRP A 1 83 ? 6.848 -1.068 -6.945 1 98.94 83 TRP A C 1
ATOM 618 O O . TRP A 1 83 ? 6.699 -2.291 -7.004 1 98.94 83 TRP A O 1
ATOM 628 N N . ASP A 1 84 ? 7.992 -0.44 -7.262 1 98.88 84 ASP A N 1
ATOM 629 C CA . ASP A 1 84 ? 9.164 -1.276 -7.484 1 98.88 84 ASP A CA 1
ATOM 630 C C . ASP A 1 84 ? 9.398 -2.219 -6.309 1 98.88 84 ASP A C 1
ATOM 632 O O . ASP A 1 84 ? 9.602 -3.42 -6.496 1 98.88 84 ASP A O 1
ATOM 636 N N . ASP A 1 85 ? 9.359 -1.714 -5.086 1 98.81 85 ASP A N 1
ATOM 637 C CA . ASP A 1 85 ? 9.531 -2.514 -3.877 1 98.81 85 ASP A CA 1
ATOM 638 C C . ASP A 1 85 ? 8.398 -3.535 -3.734 1 98.81 85 ASP A C 1
ATOM 640 O O . ASP A 1 85 ? 8.648 -4.691 -3.383 1 98.81 85 ASP A O 1
ATOM 644 N N . LEU A 1 86 ? 7.184 -3.158 -4.008 1 98.88 86 LEU A N 1
ATOM 645 C CA . LEU A 1 86 ? 6.031 -4.039 -3.879 1 98.88 86 LEU A CA 1
ATOM 646 C C . LEU A 1 86 ? 6.113 -5.195 -4.871 1 98.88 86 LEU A C 1
ATOM 648 O O . LEU A 1 86 ? 5.852 -6.344 -4.512 1 98.88 86 LEU A O 1
ATOM 652 N N . VAL A 1 87 ? 6.441 -4.895 -6.105 1 98.94 87 VAL A N 1
ATOM 653 C CA . VAL A 1 87 ? 6.527 -5.938 -7.125 1 98.94 87 VAL A CA 1
ATOM 654 C C . VAL A 1 87 ? 7.664 -6.898 -6.785 1 98.94 87 VAL A C 1
ATOM 656 O O . VAL A 1 87 ? 7.516 -8.117 -6.918 1 98.94 87 VAL A O 1
ATOM 659 N N . GLU A 1 88 ? 8.797 -6.336 -6.27 1 98.88 88 GLU A N 1
ATOM 660 C CA . GLU A 1 88 ? 9.883 -7.211 -5.848 1 98.88 88 GLU A CA 1
ATOM 661 C C . GLU A 1 88 ? 9.453 -8.117 -4.699 1 98.88 88 GLU A C 1
ATOM 663 O O . GLU A 1 88 ? 9.789 -9.305 -4.672 1 98.88 88 GLU A O 1
ATOM 668 N N . ALA A 1 89 ? 8.758 -7.562 -3.746 1 98.75 89 ALA A N 1
ATOM 669 C CA . ALA A 1 89 ? 8.219 -8.359 -2.648 1 98.75 89 ALA A CA 1
ATOM 670 C C . ALA A 1 89 ? 7.27 -9.438 -3.17 1 98.75 89 ALA A C 1
ATOM 672 O O . ALA A 1 89 ? 7.27 -10.562 -2.674 1 98.75 89 ALA A O 1
ATOM 673 N N . SER A 1 90 ? 6.484 -9.125 -4.133 1 98.81 90 SER A N 1
ATOM 674 C CA . SER A 1 90 ? 5.539 -10.062 -4.738 1 98.81 90 SER A CA 1
ATOM 675 C C . SER A 1 90 ? 6.266 -11.195 -5.457 1 98.81 90 SER A C 1
ATOM 677 O O . SER A 1 90 ? 5.859 -12.352 -5.363 1 98.81 90 SER A O 1
ATOM 679 N N . ILE A 1 91 ? 7.297 -10.805 -6.168 1 98.88 91 ILE A N 1
ATOM 680 C CA . ILE A 1 91 ? 8.102 -11.797 -6.863 1 98.88 91 ILE A CA 1
ATOM 681 C C . ILE A 1 91 ? 8.703 -12.773 -5.852 1 98.88 91 ILE A C 1
ATOM 683 O O . ILE A 1 91 ? 8.633 -13.992 -6.031 1 98.88 91 ILE A O 1
ATOM 687 N N . ALA A 1 92 ? 9.289 -12.258 -4.797 1 98.62 92 ALA A N 1
ATOM 688 C CA . ALA A 1 92 ? 9.867 -13.102 -3.756 1 98.62 92 ALA A CA 1
ATOM 689 C C . ALA A 1 92 ? 8.812 -14.008 -3.133 1 98.62 92 ALA A C 1
ATOM 691 O O . ALA A 1 92 ? 9.055 -15.195 -2.918 1 98.62 92 ALA A O 1
ATOM 692 N N . TYR A 1 93 ? 7.699 -13.469 -2.832 1 98.62 93 TYR A N 1
ATOM 693 C CA . TYR A 1 93 ? 6.586 -14.219 -2.268 1 98.62 93 TYR A CA 1
ATOM 694 C C . TYR A 1 93 ? 6.152 -15.336 -3.205 1 98.62 93 TYR A C 1
ATOM 696 O O . TYR A 1 93 ? 5.945 -16.469 -2.773 1 98.62 93 TYR A O 1
ATOM 704 N N . GLU A 1 94 ? 5.969 -14.961 -4.449 1 98.81 94 GLU A N 1
ATOM 705 C CA . GLU A 1 94 ? 5.539 -15.914 -5.465 1 98.81 94 GLU A CA 1
ATOM 706 C C . GLU A 1 94 ? 6.562 -17.031 -5.633 1 98.81 94 GLU A C 1
ATOM 708 O O . GLU A 1 94 ? 6.191 -18.203 -5.789 1 98.81 94 GLU A O 1
ATOM 713 N N . MET A 1 95 ? 7.859 -16.719 -5.605 1 98.69 95 MET A N 1
ATOM 714 C CA . MET A 1 95 ? 8.914 -17.734 -5.684 1 98.69 95 MET A CA 1
ATOM 715 C C . MET A 1 95 ? 8.805 -18.734 -4.535 1 98.69 95 MET A C 1
ATOM 717 O O . MET A 1 95 ? 8.906 -19.938 -4.746 1 98.69 95 MET A O 1
ATOM 721 N N . ALA A 1 96 ? 8.586 -18.203 -3.379 1 98.25 96 ALA A N 1
ATOM 722 C CA . ALA A 1 96 ? 8.43 -19.062 -2.215 1 98.25 96 ALA A CA 1
ATOM 723 C C . ALA A 1 96 ? 7.195 -19.953 -2.354 1 98.25 96 ALA A C 1
ATOM 725 O O . ALA A 1 96 ? 7.234 -21.141 -2.021 1 98.25 96 ALA A O 1
ATOM 726 N N . ALA A 1 97 ? 6.105 -19.375 -2.781 1 98.12 97 ALA A N 1
ATOM 727 C CA . ALA A 1 97 ? 4.875 -20.125 -2.996 1 98.12 97 ALA A CA 1
ATOM 728 C C . ALA A 1 97 ? 5.078 -21.219 -4.047 1 98.12 97 ALA A C 1
ATOM 730 O O . ALA A 1 97 ? 4.582 -22.344 -3.891 1 98.12 97 ALA A O 1
ATOM 731 N N . PHE A 1 98 ? 5.801 -20.844 -5.121 1 98.62 98 PHE A N 1
ATOM 732 C CA . PHE A 1 98 ? 6.098 -21.812 -6.164 1 98.62 98 PHE A CA 1
ATOM 733 C C . PHE A 1 98 ? 6.879 -23 -5.598 1 98.62 98 PHE A C 1
ATOM 735 O O . PHE A 1 98 ? 6.566 -24.156 -5.895 1 98.62 98 PHE A O 1
ATOM 742 N N . ASP A 1 99 ? 7.832 -22.734 -4.766 1 98.12 99 ASP A N 1
ATOM 743 C CA . ASP A 1 99 ? 8.719 -23.75 -4.207 1 98.12 99 ASP A CA 1
ATOM 744 C C . ASP A 1 99 ? 7.969 -24.656 -3.232 1 98.12 99 ASP A C 1
ATOM 746 O O . ASP A 1 99 ? 8.43 -25.75 -2.914 1 98.12 99 ASP A O 1
ATOM 750 N N . ARG A 1 100 ? 6.871 -24.234 -2.744 1 96.31 100 ARG A N 1
ATOM 751 C CA . ARG A 1 100 ? 6.086 -25 -1.779 1 96.31 100 ARG A CA 1
ATOM 752 C C . ARG A 1 100 ? 5.105 -25.938 -2.486 1 96.31 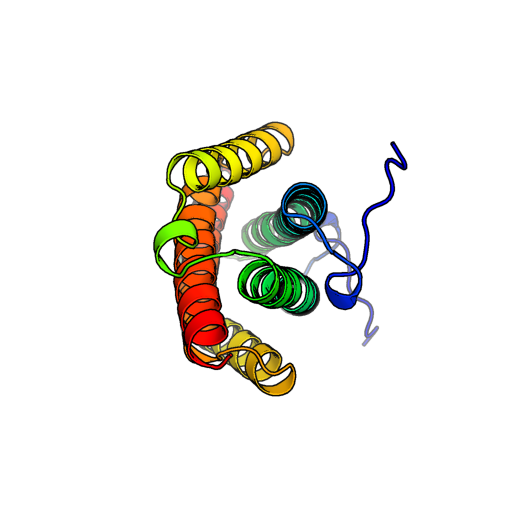100 ARG A C 1
ATOM 754 O O . ARG A 1 100 ? 4.496 -26.797 -1.853 1 96.31 100 ARG A O 1
ATOM 761 N N . ARG A 1 101 ? 4.949 -25.859 -3.719 1 89.94 101 ARG A N 1
ATOM 762 C CA . ARG A 1 101 ? 4.004 -26.688 -4.457 1 89.94 101 ARG A CA 1
ATOM 763 C C . ARG A 1 101 ? 4.289 -28.172 -4.238 1 89.94 101 ARG A C 1
ATOM 765 O O . ARG A 1 101 ? 5.445 -28.578 -4.109 1 89.94 101 ARG A O 1
ATOM 772 N N . MET B 1 1 ? -15.289 -11.93 -23.781 1 41.47 1 MET B N 1
ATOM 773 C CA . MET B 1 1 ? -14.359 -12.375 -22.75 1 41.47 1 MET B CA 1
ATOM 774 C C . MET B 1 1 ? -14.711 -11.773 -21.391 1 41.47 1 MET B C 1
ATOM 776 O O . MET B 1 1 ? -14.961 -10.578 -21.297 1 41.47 1 MET B O 1
ATOM 780 N N . SER B 1 2 ? -15.375 -12.273 -20.516 1 49.75 2 SER B N 1
ATOM 781 C CA . SER B 1 2 ? -16.062 -11.734 -19.344 1 49.75 2 SER B CA 1
ATOM 782 C C . SER B 1 2 ? -15.164 -10.797 -18.547 1 49.75 2 SER B C 1
ATOM 784 O O . SER B 1 2 ? -14.055 -11.172 -18.172 1 49.75 2 SER B O 1
ATOM 786 N N . ASP B 1 3 ? -15.18 -9.469 -18.766 1 64.81 3 ASP B N 1
ATOM 787 C CA . ASP B 1 3 ? -14.531 -8.273 -18.219 1 64.81 3 ASP B CA 1
ATOM 788 C C . ASP B 1 3 ? -14.516 -8.305 -16.688 1 64.81 3 ASP B C 1
ATOM 790 O O . ASP B 1 3 ? -14.297 -7.273 -16.047 1 64.81 3 ASP B O 1
ATOM 794 N N . THR B 1 4 ? -14.883 -9.414 -16.078 1 89.75 4 THR B N 1
ATOM 795 C CA . THR B 1 4 ? -15.047 -9.531 -14.633 1 89.75 4 THR B CA 1
ATOM 796 C C . THR B 1 4 ? -13.727 -9.906 -13.969 1 89.75 4 THR B C 1
ATOM 798 O O . THR B 1 4 ? -13.023 -10.812 -14.438 1 89.75 4 THR B O 1
ATOM 801 N N . ILE B 1 5 ? -13.422 -9.258 -13 1 97.75 5 ILE B N 1
ATOM 802 C CA . ILE B 1 5 ? -12.25 -9.57 -12.188 1 97.75 5 ILE B CA 1
ATOM 803 C C . ILE B 1 5 ? -12.547 -10.766 -11.281 1 97.75 5 ILE B C 1
ATOM 805 O O . ILE B 1 5 ? -13.43 -10.688 -10.43 1 97.75 5 ILE B O 1
ATOM 809 N N . LEU B 1 6 ? -11.836 -11.836 -11.422 1 98.38 6 LEU B N 1
ATOM 810 C CA . LEU B 1 6 ? -12.055 -13.047 -10.648 1 98.38 6 LEU B CA 1
ATOM 811 C C . LEU B 1 6 ? -11.242 -13.023 -9.359 1 98.38 6 LEU B C 1
ATOM 813 O O . LEU B 1 6 ? -10.141 -12.484 -9.328 1 98.38 6 LEU B O 1
ATOM 817 N N . PRO B 1 7 ? -11.883 -13.664 -8.258 1 98.31 7 PRO B N 1
ATOM 818 C CA . PRO B 1 7 ? -11 -13.891 -7.109 1 98.31 7 PRO B CA 1
ATOM 819 C C . PRO B 1 7 ? -9.828 -14.812 -7.43 1 98.31 7 PRO B C 1
ATOM 821 O O . PRO B 1 7 ? -9.93 -15.648 -8.328 1 98.31 7 PRO B O 1
ATOM 824 N N . ALA B 1 8 ? -8.789 -14.648 -6.68 1 98.75 8 ALA B N 1
ATOM 825 C CA . ALA B 1 8 ? -7.535 -15.328 -6.953 1 98.75 8 ALA B CA 1
ATOM 826 C C . ALA B 1 8 ? -7.742 -16.844 -7.055 1 98.75 8 ALA B C 1
ATOM 828 O O . ALA B 1 8 ? -7.199 -17.484 -7.949 1 98.75 8 ALA B O 1
ATOM 829 N N . ARG B 1 9 ? -8.523 -17.406 -6.207 1 98.31 9 ARG B N 1
ATOM 830 C CA . ARG B 1 9 ? -8.711 -18.844 -6.117 1 98.31 9 ARG B CA 1
ATOM 831 C C . ARG B 1 9 ? -9.328 -19.406 -7.398 1 98.31 9 ARG B C 1
ATOM 833 O O . ARG B 1 9 ? -9.148 -20.578 -7.723 1 98.31 9 ARG B O 1
ATOM 840 N N . ASP B 1 10 ? -9.961 -18.594 -8.141 1 98.62 10 ASP B N 1
ATOM 841 C CA . ASP B 1 10 ? -10.703 -19.078 -9.305 1 98.62 10 ASP B CA 1
ATOM 842 C C . ASP B 1 10 ? -9.914 -18.844 -10.586 1 98.62 10 ASP B C 1
ATOM 844 O O . ASP B 1 10 ? -10.344 -19.25 -11.672 1 98.62 10 ASP B O 1
ATOM 848 N N . CYS B 1 11 ? -8.836 -18.109 -10.484 1 98.69 11 CYS B N 1
ATOM 849 C CA . CYS B 1 11 ? -8.031 -17.844 -11.672 1 98.69 11 CYS B CA 1
ATOM 850 C C . CYS B 1 11 ? -7.398 -19.125 -12.195 1 98.69 11 CYS B C 1
ATOM 852 O O . CYS B 1 11 ? -6.875 -19.938 -11.422 1 98.69 11 CYS B O 1
ATOM 854 N N . THR B 1 12 ? -7.445 -19.312 -13.562 1 98.44 12 THR B N 1
ATOM 855 C CA . THR B 1 12 ? -6.844 -20.484 -14.172 1 98.44 12 THR B CA 1
ATOM 856 C C . THR B 1 12 ? -5.852 -20.078 -15.266 1 98.44 12 THR B C 1
ATOM 858 O O . THR B 1 12 ? -5.188 -20.938 -15.852 1 98.44 12 THR B O 1
ATOM 861 N N . THR B 1 13 ? -5.828 -18.75 -15.531 1 98.25 13 THR B N 1
ATOM 862 C CA . THR B 1 13 ? -4.871 -18.25 -16.516 1 98.25 13 THR B CA 1
ATOM 863 C C . THR B 1 13 ? -4.129 -17.031 -15.977 1 98.25 13 THR B C 1
ATOM 865 O O . THR B 1 13 ? -4.621 -16.344 -15.078 1 98.25 13 THR B O 1
ATOM 868 N N . MET B 1 14 ? -2.91 -16.781 -16.578 1 98.38 14 MET B N 1
ATOM 869 C CA . MET B 1 14 ? -2.146 -15.625 -16.141 1 98.38 14 MET B CA 1
ATOM 870 C C . MET B 1 14 ? -2.859 -14.328 -16.531 1 98.38 14 MET B C 1
ATOM 872 O O . MET B 1 14 ? -2.707 -13.305 -15.859 1 98.38 14 MET B O 1
ATOM 876 N N . ALA B 1 15 ? -3.617 -14.344 -17.609 1 98.25 15 ALA B N 1
ATOM 877 C CA . ALA B 1 15 ? -4.387 -13.156 -17.984 1 98.25 15 ALA B CA 1
ATOM 878 C C . ALA B 1 15 ? -5.375 -12.773 -16.875 1 98.25 15 ALA B C 1
ATOM 880 O O . ALA B 1 15 ? -5.539 -11.594 -16.562 1 98.25 15 ALA B O 1
ATOM 881 N N . GLU B 1 16 ? -5.992 -13.742 -16.281 1 98.69 16 GLU B N 1
ATOM 882 C CA . GLU B 1 16 ? -6.934 -13.516 -15.195 1 98.69 16 GLU B CA 1
ATOM 883 C C . GLU B 1 16 ? -6.223 -12.984 -13.953 1 98.69 16 GLU B C 1
ATOM 885 O O . GLU B 1 16 ? -6.711 -12.062 -13.297 1 98.69 16 GLU B O 1
ATOM 890 N N . VAL B 1 17 ? -5.09 -13.539 -13.641 1 98.81 17 VAL B N 1
ATOM 891 C CA . VAL B 1 17 ? -4.285 -13.086 -12.508 1 98.81 17 VAL B CA 1
ATOM 892 C C . VAL B 1 17 ? -3.889 -11.625 -12.703 1 98.81 17 VAL B C 1
ATOM 894 O O . VAL B 1 17 ? -4.059 -10.805 -11.797 1 98.81 17 VAL B O 1
ATOM 897 N N . ARG B 1 18 ? -3.434 -11.336 -13.914 1 98.69 18 ARG B N 1
ATOM 898 C CA . ARG B 1 18 ? -2.963 -9.984 -14.203 1 98.69 18 ARG B CA 1
ATOM 899 C C . ARG B 1 18 ? -4.105 -8.977 -14.117 1 98.69 18 ARG B C 1
ATOM 901 O O . ARG B 1 18 ? -3.924 -7.863 -13.617 1 98.69 18 ARG B O 1
ATOM 908 N N . ALA B 1 19 ? -5.234 -9.336 -14.523 1 98.62 19 ALA B N 1
ATOM 909 C CA . ALA B 1 19 ? -6.391 -8.453 -14.422 1 98.62 19 ALA B CA 1
ATOM 910 C C . ALA B 1 19 ? -6.73 -8.156 -12.961 1 98.62 19 ALA B C 1
ATOM 912 O O . ALA B 1 19 ? -7.051 -7.023 -12.609 1 98.62 19 ALA B O 1
ATOM 913 N N . GLY B 1 20 ? -6.668 -9.172 -12.086 1 98.81 20 GLY B N 1
ATOM 914 C CA . GLY B 1 20 ? -6.902 -9 -10.664 1 98.81 20 GLY B CA 1
ATOM 915 C C . GLY B 1 20 ? -5.879 -8.109 -9.992 1 98.81 20 GLY B C 1
ATOM 916 O O . GLY B 1 20 ? -6.238 -7.18 -9.258 1 98.81 20 GLY B O 1
ATOM 917 N N . VAL B 1 21 ? -4.582 -8.352 -10.289 1 98.88 21 VAL B N 1
ATOM 918 C CA . VAL B 1 21 ? -3.49 -7.559 -9.727 1 98.88 21 VAL B CA 1
ATOM 919 C C . VAL B 1 21 ? -3.635 -6.102 -10.148 1 98.88 21 VAL B C 1
ATOM 921 O O . VAL B 1 21 ? -3.514 -5.191 -9.328 1 98.88 21 VAL B O 1
ATOM 924 N N . ASP B 1 22 ? -3.936 -5.898 -11.453 1 98.75 22 ASP B N 1
ATOM 925 C CA . ASP B 1 22 ? -4.07 -4.539 -11.969 1 98.75 22 ASP B CA 1
ATOM 926 C C . ASP B 1 22 ? -5.223 -3.807 -11.289 1 98.75 22 ASP B C 1
ATOM 928 O O . ASP B 1 22 ? -5.117 -2.615 -10.984 1 98.75 22 ASP B O 1
ATOM 932 N N . GLN B 1 23 ? -6.297 -4.48 -11.086 1 98.62 23 GLN B N 1
ATOM 933 C CA . GLN B 1 23 ? -7.43 -3.867 -10.398 1 98.62 23 GLN B CA 1
ATOM 934 C C . GLN B 1 23 ? -7.078 -3.529 -8.953 1 98.62 23 GLN B C 1
ATOM 936 O O . GLN B 1 23 ? -7.379 -2.432 -8.477 1 98.62 23 GLN B O 1
ATOM 941 N N . VAL B 1 24 ? -6.484 -4.457 -8.203 1 98.88 24 VAL B N 1
ATOM 942 C CA . VAL B 1 24 ? -6.102 -4.227 -6.816 1 98.88 24 VAL B CA 1
ATOM 943 C C . VAL B 1 24 ? -5.129 -3.049 -6.738 1 98.88 24 VAL B C 1
ATOM 945 O O . VAL B 1 24 ? -5.242 -2.203 -5.848 1 98.88 24 VAL B O 1
ATOM 948 N N . ASP B 1 25 ? -4.191 -3.002 -7.691 1 98.88 25 ASP B N 1
ATOM 949 C CA . ASP B 1 25 ? -3.227 -1.909 -7.715 1 98.88 25 ASP B CA 1
ATOM 950 C C . ASP B 1 25 ? -3.926 -0.562 -7.887 1 98.88 25 ASP B C 1
ATOM 952 O O . ASP B 1 25 ? -3.561 0.419 -7.234 1 98.88 25 ASP B O 1
ATOM 956 N N . ARG B 1 26 ? -4.93 -0.483 -8.734 1 98.44 26 ARG B N 1
ATOM 957 C CA . ARG B 1 26 ? -5.691 0.751 -8.891 1 98.44 26 ARG B CA 1
ATOM 958 C C . ARG B 1 26 ? -6.387 1.134 -7.59 1 98.44 26 ARG B C 1
ATOM 960 O O . ARG B 1 26 ? -6.438 2.312 -7.23 1 98.44 26 ARG B O 1
ATOM 967 N N . ASP B 1 27 ? -6.895 0.164 -6.934 1 98.81 27 ASP B N 1
ATOM 968 C CA . ASP B 1 27 ? -7.57 0.408 -5.664 1 98.81 27 ASP B CA 1
ATOM 969 C C . ASP B 1 27 ? -6.586 0.906 -4.605 1 98.81 27 ASP B C 1
ATOM 971 O O . ASP B 1 27 ? -6.918 1.785 -3.807 1 98.81 27 ASP B O 1
ATOM 975 N N . ILE B 1 28 ? -5.391 0.324 -4.578 1 98.94 28 ILE B N 1
ATOM 976 C CA . ILE B 1 28 ? -4.379 0.765 -3.627 1 98.94 28 ILE B CA 1
ATOM 977 C C . ILE B 1 28 ? -3.988 2.211 -3.922 1 98.94 28 ILE B C 1
ATOM 979 O O . ILE B 1 28 ? -3.893 3.033 -3.008 1 98.94 28 ILE B O 1
ATOM 983 N N . VAL B 1 29 ? -3.787 2.572 -5.18 1 98.88 29 VAL B N 1
ATOM 984 C CA . VAL B 1 29 ? -3.432 3.941 -5.543 1 98.88 29 VAL B CA 1
ATOM 985 C C . VAL B 1 29 ? -4.531 4.898 -5.086 1 98.88 29 VAL B C 1
ATOM 987 O O . VAL B 1 29 ? -4.25 5.984 -4.582 1 98.88 29 VAL B O 1
ATOM 990 N N . ALA B 1 30 ? -5.789 4.492 -5.258 1 98.81 30 ALA B N 1
ATOM 991 C CA . ALA B 1 30 ? -6.902 5.324 -4.816 1 98.81 30 ALA B CA 1
ATOM 992 C C . ALA B 1 30 ? -6.844 5.566 -3.311 1 98.81 30 ALA B C 1
ATOM 994 O O . ALA B 1 30 ? -7.129 6.672 -2.844 1 98.81 30 ALA B O 1
ATOM 995 N N . LEU B 1 31 ? -6.473 4.562 -2.523 1 98.88 31 LEU B N 1
ATOM 996 C CA . LEU B 1 31 ? -6.328 4.715 -1.079 1 98.88 31 LEU B CA 1
ATOM 997 C C . LEU B 1 31 ? -5.137 5.609 -0.745 1 98.88 31 LEU B C 1
ATOM 999 O O . LEU B 1 31 ? -5.18 6.371 0.223 1 98.88 31 LEU B O 1
ATOM 1003 N N . LEU B 1 32 ? -4.055 5.535 -1.573 1 98.88 32 LEU B N 1
ATOM 1004 C CA . LEU B 1 32 ? -2.896 6.395 -1.35 1 98.88 32 LEU B CA 1
ATOM 1005 C C . LEU B 1 32 ? -3.25 7.859 -1.585 1 98.88 32 LEU B C 1
ATOM 1007 O O . LEU B 1 32 ? -2.715 8.742 -0.916 1 98.88 32 LEU B O 1
ATOM 1011 N N . VAL B 1 33 ? -4.164 8.133 -2.525 1 98.81 33 VAL B N 1
ATOM 1012 C CA . VAL B 1 33 ? -4.648 9.492 -2.73 1 98.81 33 VAL B CA 1
ATOM 1013 C C . VAL B 1 33 ? -5.266 10.023 -1.438 1 98.81 33 VAL B C 1
ATOM 1015 O O . VAL B 1 33 ? -4.973 11.141 -1.015 1 98.81 33 VAL B O 1
ATOM 1018 N N . GLN B 1 34 ? -6.07 9.203 -0.816 1 98.75 34 GLN B N 1
ATOM 1019 C CA . GLN B 1 34 ? -6.672 9.578 0.46 1 98.75 34 GLN B CA 1
ATOM 1020 C C . GLN B 1 34 ? -5.609 9.758 1.539 1 98.75 34 GLN B C 1
ATOM 1022 O O . GLN B 1 34 ? -5.645 10.727 2.301 1 98.75 34 GLN B O 1
ATOM 1027 N N . ARG B 1 35 ? -4.73 8.867 1.627 1 98.88 35 ARG B N 1
ATOM 1028 C CA . ARG B 1 35 ? -3.693 8.906 2.654 1 98.88 35 ARG B CA 1
ATOM 1029 C C . ARG B 1 35 ? -2.885 10.195 2.566 1 98.88 35 ARG B C 1
ATOM 1031 O O . ARG B 1 35 ? -2.602 10.828 3.586 1 98.88 35 ARG B O 1
ATOM 1038 N N . PHE B 1 36 ? -2.494 10.57 1.319 1 98.75 36 PHE B N 1
ATOM 1039 C CA . PHE B 1 36 ? -1.682 11.766 1.132 1 98.75 36 PHE B CA 1
ATOM 1040 C C . PHE B 1 36 ? -2.506 13.023 1.378 1 98.75 36 PHE B C 1
ATOM 1042 O O . PHE B 1 36 ? -1.967 14.055 1.785 1 98.75 36 PHE B O 1
ATOM 1049 N N . ALA B 1 37 ? -3.805 12.945 1.151 1 98.88 37 ALA B N 1
ATOM 1050 C CA . ALA B 1 37 ? -4.66 14.07 1.528 1 98.88 37 ALA B CA 1
ATOM 1051 C C . ALA B 1 37 ? -4.59 14.328 3.029 1 98.88 37 ALA B C 1
ATOM 1053 O O . ALA B 1 37 ? -4.668 15.477 3.471 1 98.88 37 ALA B O 1
ATOM 1054 N N . TYR B 1 38 ? -4.449 13.266 3.842 1 98.94 38 TYR B N 1
ATOM 1055 C CA . TYR B 1 38 ? -4.285 13.438 5.281 1 98.94 38 TYR B CA 1
ATOM 1056 C C . TYR B 1 38 ? -2.959 14.1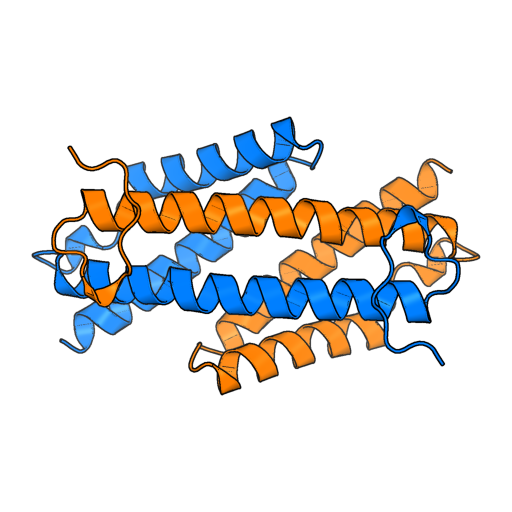17 5.598 1 98.94 38 TYR B C 1
ATOM 1058 O O . TYR B 1 38 ? -2.846 14.836 6.59 1 98.94 38 TYR B O 1
ATOM 1066 N N . MET B 1 39 ? -1.903 13.898 4.738 1 98.88 39 MET B N 1
ATOM 1067 C CA . MET B 1 39 ? -0.64 14.602 4.93 1 98.88 39 MET B CA 1
ATOM 1068 C C . MET B 1 39 ? -0.807 16.094 4.664 1 98.88 39 MET B C 1
ATOM 1070 O O . MET B 1 39 ? -0.179 16.922 5.328 1 98.88 39 MET B O 1
ATOM 1074 N N . ASP B 1 40 ? -1.669 16.406 3.695 1 98.75 40 ASP B N 1
ATOM 1075 C CA . ASP B 1 40 ? -2.002 17.812 3.486 1 98.75 40 ASP B CA 1
ATOM 1076 C C . ASP B 1 40 ? -2.654 18.406 4.727 1 98.75 40 ASP B C 1
ATOM 1078 O O . ASP B 1 40 ? -2.318 19.531 5.137 1 98.75 40 ASP B O 1
ATOM 1082 N N . ALA B 1 41 ? -3.602 17.703 5.301 1 98.88 41 ALA B N 1
ATOM 1083 C CA . ALA B 1 41 ? -4.27 18.156 6.516 1 98.88 41 ALA B CA 1
ATOM 1084 C C . ALA B 1 41 ? -3.271 18.312 7.66 1 98.88 41 ALA B C 1
ATOM 1086 O O . ALA B 1 41 ? -3.32 19.312 8.398 1 98.88 41 ALA B O 1
ATOM 1087 N N . ALA B 1 42 ? -2.383 17.328 7.844 1 98.88 42 ALA B N 1
ATOM 1088 C CA . ALA B 1 42 ? -1.354 17.391 8.875 1 98.88 42 ALA B CA 1
ATOM 1089 C C . ALA B 1 42 ? -0.498 18.641 8.719 1 98.88 42 ALA B C 1
ATOM 1091 O O . ALA B 1 42 ? -0.225 19.344 9.695 1 98.88 42 ALA B O 1
ATOM 1092 N N . ALA B 1 43 ? -0.081 18.922 7.457 1 98.75 43 ALA B N 1
ATOM 1093 C CA . ALA B 1 43 ? 0.719 20.109 7.18 1 98.75 43 ALA B CA 1
ATOM 1094 C C . ALA B 1 43 ? -0.022 21.375 7.59 1 98.75 43 ALA B C 1
ATOM 1096 O O . ALA B 1 43 ? 0.58 22.297 8.133 1 98.75 43 ALA B O 1
ATOM 1097 N N . ARG B 1 44 ? -1.3 21.375 7.324 1 98.44 44 ARG B N 1
ATOM 1098 C CA . ARG B 1 44 ? -2.137 22.531 7.641 1 98.44 44 ARG B CA 1
ATOM 1099 C C . ARG B 1 44 ? -2.262 22.719 9.148 1 98.44 44 ARG B C 1
ATOM 1101 O O . ARG B 1 44 ? -2.289 23.859 9.641 1 98.44 44 ARG B O 1
ATOM 1108 N N . ILE B 1 45 ? -2.318 21.6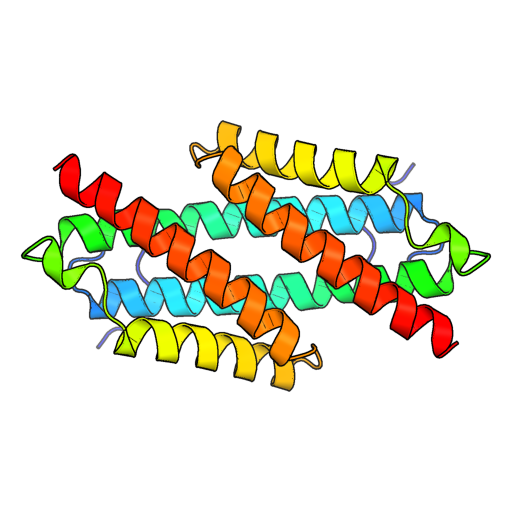88 9.906 1 98.62 45 ILE B N 1
ATOM 1109 C CA . ILE B 1 45 ? -2.693 21.703 11.312 1 98.62 45 ILE B CA 1
ATOM 1110 C C . ILE B 1 45 ? -1.451 21.906 12.172 1 98.62 45 ILE B C 1
ATOM 1112 O O . ILE B 1 45 ? -1.523 22.531 13.234 1 98.62 45 ILE B O 1
ATOM 1116 N N . LYS B 1 46 ? -0.317 21.312 11.758 1 98.62 46 LYS B N 1
ATOM 1117 C CA . LYS B 1 46 ? 0.882 21.328 12.586 1 98.62 46 LYS B CA 1
ATOM 1118 C C . LYS B 1 46 ? 1.407 22.75 12.75 1 98.62 46 LYS B C 1
ATOM 1120 O O . LYS B 1 46 ? 1.438 23.531 11.789 1 98.62 46 LYS B O 1
ATOM 1125 N N . PRO B 1 47 ? 1.848 23.062 13.93 1 97.62 47 PRO B N 1
ATOM 1126 C CA . PRO B 1 47 ? 2.199 24.453 14.219 1 97.62 47 PRO B CA 1
ATOM 1127 C C . PRO B 1 47 ? 3.547 24.859 13.617 1 97.62 47 PRO B C 1
ATOM 1129 O O . PRO B 1 47 ? 3.777 26.031 13.344 1 97.62 47 PRO B O 1
ATOM 1132 N N . GLU B 1 48 ? 4.531 23.984 13.461 1 98.12 48 GLU B N 1
ATOM 1133 C CA . GLU B 1 48 ? 5.867 24.281 12.953 1 98.12 48 GLU B CA 1
ATOM 1134 C C . GLU B 1 48 ? 6.406 23.125 12.109 1 98.12 48 GLU B C 1
ATOM 1136 O O . GLU B 1 48 ? 5.969 21.984 12.266 1 98.12 48 GLU B O 1
ATOM 1141 N N . ARG B 1 49 ? 7.352 23.406 11.258 1 97.62 49 ARG B N 1
ATOM 1142 C CA . ARG B 1 49 ? 7.934 22.469 10.305 1 97.62 49 ARG B CA 1
ATOM 1143 C C . ARG B 1 49 ? 8.594 21.297 11.023 1 97.62 49 ARG B C 1
ATOM 1145 O O . ARG B 1 49 ? 8.539 20.156 10.547 1 97.62 49 ARG B O 1
ATOM 1152 N N . ALA B 1 50 ? 9.18 21.547 12.188 1 98.06 50 ALA B N 1
ATOM 1153 C CA . ALA B 1 50 ? 9.922 20.531 12.938 1 98.06 50 ALA B CA 1
ATOM 1154 C C . ALA B 1 50 ? 8.984 19.438 13.453 1 98.06 50 ALA B C 1
ATOM 1156 O O . ALA B 1 50 ? 9.43 18.344 13.797 1 98.06 50 ALA B O 1
ATOM 1157 N N . ALA B 1 51 ? 7.703 19.703 13.516 1 98.25 51 ALA B N 1
ATOM 1158 C CA . ALA B 1 51 ? 6.727 18.75 14.039 1 98.25 51 ALA B CA 1
ATOM 1159 C C . ALA B 1 51 ? 6.336 17.719 12.977 1 98.25 51 ALA B C 1
ATOM 1161 O O . ALA B 1 51 ? 5.68 16.719 13.281 1 98.25 51 ALA B O 1
ATOM 1162 N N . VAL B 1 52 ? 6.762 17.922 11.797 1 98.75 52 VAL B N 1
ATOM 1163 C CA . VAL B 1 52 ? 6.359 17.047 10.695 1 98.75 52 VAL B CA 1
ATOM 1164 C C . VAL B 1 52 ? 6.934 15.648 10.906 1 98.75 52 VAL B C 1
ATOM 1166 O O . VAL B 1 52 ? 6.203 14.656 10.883 1 98.75 52 VAL B O 1
ATOM 1169 N N . ARG B 1 53 ? 8.266 15.625 11.141 1 98.69 53 ARG B N 1
ATOM 1170 C CA . ARG B 1 53 ? 8.852 14.32 11.438 1 98.69 53 ARG B CA 1
ATOM 1171 C C . ARG B 1 53 ? 8.648 13.953 12.898 1 98.69 53 ARG B C 1
ATOM 1173 O O . ARG B 1 53 ? 9.109 14.656 13.797 1 98.69 53 ARG B O 1
ATOM 1180 N N . ASP B 1 54 ? 7.93 12.953 13.141 1 98.44 54 ASP B N 1
ATOM 1181 C CA . ASP B 1 54 ? 7.637 12.398 14.461 1 98.44 54 ASP B CA 1
ATOM 1182 C C . ASP B 1 54 ? 8.016 10.914 14.523 1 98.44 54 ASP B C 1
ATOM 1184 O O . ASP B 1 54 ? 7.23 10.055 14.133 1 98.44 54 ASP B O 1
ATOM 1188 N N . GLU B 1 55 ? 9.164 10.617 15.086 1 98.69 55 GLU B N 1
ATOM 1189 C CA . GLU B 1 55 ? 9.742 9.273 15.047 1 98.69 55 GLU B CA 1
ATOM 1190 C C . GLU B 1 55 ? 8.906 8.289 15.852 1 98.69 55 GLU B C 1
ATOM 1192 O O . GLU B 1 55 ? 8.812 7.113 15.5 1 98.69 55 GLU B O 1
ATOM 1197 N N . VAL B 1 56 ? 8.344 8.727 16.875 1 98.62 56 VAL B N 1
ATOM 1198 C CA . VAL B 1 56 ? 7.48 7.871 17.688 1 98.62 56 VAL B CA 1
ATOM 1199 C C . VAL B 1 56 ? 6.258 7.457 16.875 1 98.62 56 VAL B C 1
ATOM 1201 O O . VAL B 1 56 ? 5.891 6.277 16.844 1 98.62 56 VAL B O 1
ATOM 1204 N N . ARG B 1 57 ? 5.645 8.445 16.234 1 98.75 57 ARG B N 1
ATOM 1205 C CA . ARG B 1 57 ? 4.484 8.156 15.398 1 98.75 57 ARG B CA 1
ATOM 1206 C C . ARG B 1 57 ? 4.867 7.254 14.234 1 98.75 57 ARG B C 1
ATOM 1208 O O . ARG B 1 57 ? 4.137 6.32 13.898 1 98.75 57 ARG B O 1
ATOM 1215 N N . LYS B 1 58 ? 6.004 7.516 13.562 1 98.88 58 LYS B N 1
ATOM 1216 C CA . LYS B 1 58 ? 6.477 6.652 12.484 1 98.88 58 LYS B CA 1
ATOM 1217 C C . LYS B 1 58 ? 6.574 5.203 12.945 1 98.88 58 LYS B C 1
ATOM 1219 O O . LYS B 1 58 ? 6.051 4.301 12.289 1 98.88 58 LYS B O 1
ATOM 1224 N N . ALA B 1 59 ? 7.195 4.992 14.07 1 98.88 59 ALA B N 1
ATOM 1225 C CA . ALA B 1 59 ? 7.367 3.639 14.594 1 98.88 59 ALA B CA 1
ATOM 1226 C C . ALA B 1 59 ? 6.02 2.975 14.852 1 98.88 59 ALA B C 1
ATOM 1228 O O . ALA B 1 59 ? 5.84 1.787 14.57 1 98.88 59 ALA B O 1
ATOM 1229 N N . GLN B 1 60 ? 5.121 3.68 15.359 1 98.88 60 GLN B N 1
ATOM 1230 C CA . GLN B 1 60 ? 3.787 3.172 15.664 1 98.88 60 GLN B CA 1
ATOM 1231 C C . GLN B 1 60 ? 3.055 2.75 14.398 1 98.88 60 GLN B C 1
ATOM 1233 O O . GLN B 1 60 ? 2.42 1.694 14.367 1 98.88 60 GLN B O 1
ATOM 1238 N N . VAL B 1 61 ? 3.098 3.604 13.375 1 98.94 61 VAL B N 1
ATOM 1239 C CA . VAL B 1 61 ? 2.424 3.322 12.109 1 98.94 61 VAL B CA 1
ATOM 1240 C C . VAL B 1 61 ? 2.998 2.051 11.492 1 98.94 61 VAL B C 1
ATOM 1242 O O . VAL B 1 61 ? 2.25 1.184 11.031 1 98.94 61 VAL B O 1
ATOM 1245 N N . ILE B 1 62 ? 4.285 1.933 11.508 1 98.94 62 ILE B N 1
ATOM 1246 C CA . ILE B 1 62 ? 4.945 0.771 10.914 1 98.94 62 ILE B CA 1
ATOM 1247 C C . ILE B 1 62 ? 4.598 -0.48 11.719 1 98.94 62 ILE B C 1
ATOM 1249 O O . ILE B 1 62 ? 4.273 -1.523 11.148 1 98.94 62 ILE B O 1
ATOM 1253 N N . ALA B 1 63 ? 4.621 -0.395 13.031 1 98.88 63 ALA B N 1
ATOM 1254 C CA . ALA B 1 63 ? 4.277 -1.524 13.891 1 98.88 63 ALA B CA 1
ATOM 1255 C C . ALA B 1 63 ? 2.836 -1.969 13.664 1 98.88 63 ALA B C 1
ATOM 1257 O O . ALA B 1 63 ? 2.547 -3.168 13.633 1 98.88 63 ALA B O 1
ATOM 1258 N N . ASN B 1 64 ? 1.931 -1.033 13.57 1 98.88 64 ASN B N 1
ATOM 1259 C CA . ASN B 1 64 ? 0.529 -1.337 13.305 1 98.88 64 ASN B CA 1
ATOM 1260 C C . ASN B 1 64 ? 0.36 -2.105 12 1 98.88 64 ASN B C 1
ATOM 1262 O O . ASN B 1 64 ? -0.382 -3.088 11.938 1 98.88 64 ASN B O 1
ATOM 1266 N N . ALA B 1 65 ? 1.039 -1.63 10.961 1 98.75 65 ALA B N 1
ATOM 1267 C CA . ALA B 1 65 ? 0.957 -2.289 9.664 1 98.75 65 ALA B CA 1
ATOM 1268 C C . ALA B 1 65 ? 1.521 -3.705 9.734 1 98.75 65 ALA B C 1
ATOM 1270 O O . ALA B 1 65 ? 0.935 -4.641 9.18 1 98.75 65 ALA B O 1
ATOM 1271 N N . ARG B 1 66 ? 2.621 -3.828 10.391 1 98.81 66 ARG B N 1
ATOM 1272 C CA . ARG B 1 66 ? 3.227 -5.145 10.562 1 98.81 66 ARG B CA 1
ATOM 1273 C C . ARG B 1 66 ? 2.264 -6.102 11.258 1 98.81 66 ARG B C 1
ATOM 1275 O O . ARG B 1 66 ? 2.047 -7.223 10.789 1 98.81 66 ARG B O 1
ATOM 1282 N N . THR B 1 67 ? 1.748 -5.664 12.352 1 98.88 67 THR B N 1
ATOM 1283 C CA . THR B 1 67 ? 0.84 -6.484 13.141 1 98.88 67 THR B CA 1
ATOM 1284 C C . THR B 1 67 ? -0.386 -6.879 12.32 1 98.88 67 THR B C 1
ATOM 1286 O O . THR B 1 67 ? -0.779 -8.047 12.305 1 98.88 67 THR B O 1
ATOM 1289 N N . ALA B 1 68 ? -0.992 -5.926 11.648 1 98.62 68 ALA B N 1
ATOM 1290 C CA . ALA B 1 68 ? -2.15 -6.195 10.805 1 98.62 68 ALA B CA 1
ATOM 1291 C C . ALA B 1 68 ? -1.815 -7.223 9.727 1 98.62 68 ALA B C 1
ATOM 1293 O O . ALA B 1 68 ? -2.605 -8.133 9.453 1 98.62 68 ALA B O 1
ATOM 1294 N N . ALA B 1 69 ? -0.646 -7.039 9.133 1 98.5 69 ALA B N 1
ATOM 1295 C CA . ALA B 1 69 ? -0.196 -7.953 8.086 1 98.5 69 ALA B CA 1
ATOM 1296 C C . ALA B 1 69 ? -0.035 -9.367 8.633 1 98.5 69 ALA B C 1
ATOM 1298 O O . ALA B 1 69 ? -0.533 -10.328 8.039 1 98.5 69 ALA B O 1
ATOM 1299 N N . GLU B 1 70 ? 0.624 -9.516 9.734 1 98.62 70 GLU B N 1
ATOM 1300 C CA . GLU B 1 70 ? 0.856 -10.82 10.344 1 98.62 70 GLU B CA 1
ATOM 1301 C C . GLU B 1 70 ? -0.459 -11.492 10.727 1 98.62 70 GLU B C 1
ATOM 1303 O O . GLU B 1 70 ? -0.635 -12.695 10.5 1 98.62 70 GLU B O 1
ATOM 1308 N N . MET B 1 71 ? -1.36 -10.75 11.266 1 98.56 71 MET B N 1
ATOM 1309 C CA . MET B 1 71 ? -2.672 -11.273 11.633 1 98.56 71 MET B CA 1
ATOM 1310 C C . MET B 1 71 ? -3.422 -11.781 10.406 1 98.56 71 MET B C 1
ATOM 1312 O O . MET B 1 71 ? -4.203 -12.727 10.5 1 98.56 71 MET B O 1
ATOM 1316 N N . ALA B 1 72 ? -3.104 -11.188 9.25 1 98.06 72 ALA B N 1
ATOM 1317 C CA . ALA B 1 72 ? -3.785 -11.547 8.016 1 98.06 72 ALA B CA 1
ATOM 1318 C C . ALA B 1 72 ? -3.02 -12.625 7.254 1 98.06 72 ALA B C 1
ATOM 1320 O O . ALA B 1 72 ? -3.398 -13 6.145 1 98.06 72 ALA B O 1
ATOM 1321 N N . GLY B 1 73 ? -1.857 -13.062 7.797 1 97.38 73 GLY B N 1
ATOM 1322 C CA . GLY B 1 73 ? -1.103 -14.156 7.199 1 97.38 73 GLY B CA 1
ATOM 1323 C C . GLY B 1 73 ? -0.063 -13.68 6.199 1 97.38 73 GLY B C 1
ATOM 1324 O O . GLY B 1 73 ? 0.465 -14.477 5.422 1 97.38 73 GLY B O 1
ATOM 1325 N N . LEU B 1 74 ? 0.15 -12.445 6.133 1 98.12 74 LEU B N 1
ATOM 1326 C CA . LEU B 1 74 ? 1.188 -11.891 5.27 1 98.12 74 LEU B CA 1
ATOM 1327 C C . LEU B 1 74 ? 2.525 -11.828 6 1 98.12 74 LEU B C 1
ATOM 1329 O O . LEU B 1 74 ? 2.568 -11.883 7.23 1 98.12 74 LEU B O 1
ATOM 1333 N N . PRO B 1 75 ? 3.611 -11.82 5.25 1 98 75 PRO B N 1
ATOM 1334 C CA . PRO B 1 75 ? 4.914 -11.672 5.898 1 98 75 PRO B CA 1
ATOM 1335 C C . PRO B 1 75 ? 5.102 -10.297 6.539 1 98 75 PRO B C 1
ATOM 1337 O O . PRO B 1 75 ? 5.336 -9.312 5.836 1 98 75 PRO B O 1
ATOM 1340 N N . GLY B 1 76 ? 5.082 -10.273 7.789 1 98.56 76 GLY B N 1
ATOM 1341 C CA . GLY B 1 76 ? 5.109 -9.039 8.555 1 98.56 76 GLY B CA 1
ATOM 1342 C C . GLY B 1 76 ? 6.324 -8.188 8.266 1 98.56 76 GLY B C 1
ATOM 1343 O O . GLY B 1 76 ? 6.215 -6.961 8.148 1 98.56 76 GLY B O 1
ATOM 1344 N N . ALA B 1 77 ? 7.504 -8.828 8.156 1 98.62 77 ALA B N 1
ATOM 1345 C CA . ALA B 1 77 ? 8.742 -8.086 7.922 1 98.62 77 ALA B CA 1
ATOM 1346 C C . ALA B 1 77 ? 8.711 -7.379 6.57 1 98.62 77 ALA B C 1
ATOM 1348 O O . ALA B 1 77 ? 9.195 -6.254 6.438 1 98.62 77 ALA B O 1
ATOM 1349 N N . VAL B 1 78 ? 8.164 -7.992 5.598 1 98.62 78 VAL B N 1
ATOM 1350 C CA . VAL B 1 78 ? 8.055 -7.441 4.25 1 98.62 78 VAL B CA 1
ATOM 1351 C C . VAL B 1 78 ? 7.141 -6.219 4.266 1 98.62 78 VAL B C 1
ATOM 1353 O O . VAL B 1 78 ? 7.48 -5.176 3.701 1 98.62 78 VAL B O 1
ATOM 1356 N N . ILE B 1 79 ? 6.02 -6.359 4.926 1 98.81 79 ILE B N 1
ATOM 1357 C CA . ILE B 1 79 ? 5.062 -5.262 4.988 1 98.81 79 ILE B CA 1
ATOM 1358 C C . ILE B 1 79 ? 5.652 -4.105 5.797 1 98.81 79 ILE B C 1
ATOM 1360 O O . ILE B 1 79 ? 5.473 -2.939 5.441 1 98.81 79 ILE B O 1
ATOM 1364 N N . ALA B 1 80 ? 6.375 -4.418 6.836 1 98.88 80 ALA B N 1
ATOM 1365 C CA . ALA B 1 80 ? 7.047 -3.379 7.613 1 98.88 80 ALA B CA 1
ATOM 1366 C C . ALA B 1 80 ? 8.008 -2.576 6.746 1 98.88 80 ALA B C 1
ATOM 1368 O O . ALA B 1 80 ? 8.07 -1.349 6.848 1 98.88 80 ALA B O 1
ATOM 1369 N N . ASP B 1 81 ? 8.773 -3.229 5.926 1 98.81 81 ASP B N 1
ATOM 1370 C CA . ASP B 1 81 ? 9.719 -2.555 5.035 1 98.81 81 ASP B CA 1
ATOM 1371 C C . ASP B 1 81 ? 8.984 -1.645 4.051 1 98.81 81 ASP B C 1
ATOM 1373 O O . ASP B 1 81 ? 9.414 -0.52 3.797 1 98.81 81 ASP B O 1
ATOM 1377 N N . LEU B 1 82 ? 7.875 -2.107 3.482 1 98.81 82 LEU B N 1
ATOM 1378 C CA . LEU B 1 82 ? 7.07 -1.301 2.572 1 98.81 82 LEU B CA 1
ATOM 1379 C C . LEU B 1 82 ? 6.523 -0.066 3.279 1 98.81 82 LEU B C 1
ATOM 1381 O O . LEU B 1 82 ? 6.496 1.023 2.703 1 98.81 82 LEU B O 1
ATOM 1385 N N . TRP B 1 83 ? 6.113 -0.23 4.504 1 98.94 83 TRP B N 1
ATOM 1386 C CA . TRP B 1 83 ? 5.543 0.889 5.242 1 98.94 83 TRP B CA 1
ATOM 1387 C C . TRP B 1 83 ? 6.621 1.888 5.645 1 98.94 83 TRP B C 1
ATOM 1389 O O . TRP B 1 83 ? 6.371 3.094 5.699 1 98.94 83 TRP B O 1
ATOM 1399 N N . ASP B 1 84 ? 7.809 1.355 5.977 1 98.94 84 ASP B N 1
ATOM 1400 C CA . ASP B 1 84 ? 8.906 2.287 6.219 1 98.94 84 ASP B CA 1
ATOM 1401 C C . ASP B 1 84 ? 9.086 3.246 5.043 1 98.94 84 ASP B C 1
ATOM 1403 O O . ASP B 1 84 ? 9.172 4.461 5.234 1 98.94 84 ASP B O 1
ATOM 1407 N N . ASP B 1 85 ? 9.102 2.744 3.814 1 98.81 85 ASP B N 1
ATOM 1408 C CA . ASP B 1 85 ? 9.219 3.557 2.607 1 98.81 85 ASP B CA 1
ATOM 1409 C C . ASP B 1 85 ? 8.016 4.48 2.443 1 98.81 85 ASP B C 1
ATOM 1411 O O . ASP B 1 85 ? 8.172 5.652 2.094 1 98.81 85 ASP B O 1
ATOM 1415 N N . LEU B 1 86 ? 6.828 3.996 2.705 1 98.88 86 LEU B N 1
ATOM 1416 C CA . LEU B 1 86 ? 5.605 4.777 2.555 1 98.88 86 LEU B CA 1
ATOM 1417 C C . LEU B 1 86 ? 5.574 5.938 3.547 1 98.88 86 LEU B C 1
ATOM 1419 O O . LEU B 1 86 ? 5.227 7.062 3.182 1 98.88 86 LEU B O 1
ATOM 1423 N N . VAL B 1 87 ? 5.918 5.668 4.789 1 98.94 87 VAL B N 1
ATOM 1424 C CA . VAL B 1 87 ? 5.902 6.711 5.809 1 98.94 87 VAL B CA 1
ATOM 1425 C C . VAL B 1 87 ? 6.957 7.766 5.484 1 98.94 87 VAL B C 1
ATOM 1427 O O . VAL B 1 87 ? 6.707 8.969 5.617 1 98.94 87 VAL B O 1
ATOM 1430 N N . GLU B 1 88 ? 8.133 7.305 4.98 1 98.88 88 GLU B N 1
ATOM 1431 C CA . GLU B 1 88 ? 9.148 8.266 4.578 1 98.88 88 GLU B CA 1
ATOM 1432 C C . GLU B 1 88 ? 8.664 9.133 3.418 1 98.88 88 GLU B C 1
ATOM 1434 O O . GLU B 1 88 ? 8.898 10.344 3.395 1 98.88 88 GLU B O 1
ATOM 1439 N N . ALA B 1 89 ? 8.031 8.523 2.457 1 98.75 89 ALA B N 1
ATOM 1440 C CA . ALA B 1 89 ? 7.441 9.273 1.351 1 98.75 89 ALA B CA 1
ATOM 1441 C C . ALA B 1 89 ? 6.398 10.266 1.856 1 98.75 89 ALA B C 1
ATOM 1443 O O . ALA B 1 89 ? 6.309 11.391 1.356 1 98.75 89 ALA B O 1
ATOM 1444 N N . SER B 1 90 ? 5.629 9.883 2.816 1 98.81 90 SER B N 1
ATOM 1445 C CA . SER B 1 90 ? 4.602 10.734 3.404 1 98.81 90 SER B CA 1
ATOM 1446 C C . SER B 1 90 ? 5.219 11.922 4.133 1 98.81 90 SER B C 1
ATOM 1448 O O . SER B 1 90 ? 4.719 13.047 4.031 1 98.81 90 SER B O 1
ATOM 1450 N N . ILE B 1 91 ? 6.277 11.617 4.852 1 98.88 91 ILE B N 1
ATOM 1451 C CA . ILE B 1 91 ? 6.988 12.68 5.555 1 98.88 91 ILE B CA 1
ATOM 1452 C C . ILE B 1 91 ? 7.523 13.703 4.551 1 98.88 91 ILE B C 1
ATOM 1454 O O . ILE B 1 91 ? 7.344 14.906 4.727 1 98.88 91 ILE B O 1
ATOM 1458 N N . ALA B 1 92 ? 8.148 13.242 3.504 1 98.62 92 ALA B N 1
ATOM 1459 C CA . ALA B 1 92 ? 8.672 14.125 2.469 1 98.62 92 ALA B CA 1
ATOM 1460 C C . ALA B 1 92 ? 7.555 14.945 1.83 1 98.62 92 ALA B C 1
ATOM 1462 O O . ALA B 1 92 ? 7.699 16.141 1.617 1 98.62 92 ALA B O 1
ATOM 1463 N N . TYR B 1 93 ? 6.496 14.305 1.522 1 98.62 93 TYR B N 1
ATOM 1464 C CA . TYR B 1 93 ? 5.328 14.961 0.942 1 98.62 93 TYR B CA 1
ATOM 1465 C C . TYR B 1 93 ? 4.789 16.047 1.873 1 98.62 93 TYR B C 1
ATOM 1467 O O . TYR B 1 93 ? 4.496 17.156 1.437 1 98.62 93 TYR B O 1
ATOM 1475 N N . GLU B 1 94 ? 4.629 15.656 3.117 1 98.81 94 GLU B N 1
ATOM 1476 C CA . GLU B 1 94 ? 4.109 16.562 4.129 1 98.81 94 GLU B CA 1
ATOM 1477 C C . GLU B 1 94 ? 5.031 17.766 4.309 1 98.81 94 GLU B C 1
ATOM 1479 O O . GLU B 1 94 ? 4.566 18.906 4.461 1 98.81 94 GLU B O 1
ATOM 1484 N N . MET B 1 95 ? 6.352 17.562 4.297 1 98.69 95 MET B N 1
ATOM 1485 C CA . MET B 1 95 ? 7.32 18.641 4.391 1 98.69 95 MET B CA 1
ATOM 1486 C C . MET B 1 95 ? 7.141 19.641 3.24 1 98.69 95 MET B C 1
ATOM 1488 O O . MET B 1 95 ? 7.145 20.844 3.451 1 98.69 95 MET B O 1
ATOM 1492 N N . ALA B 1 96 ? 6.98 19.094 2.074 1 98.25 96 ALA B N 1
ATOM 1493 C CA . ALA B 1 96 ? 6.77 19.953 0.91 1 98.25 96 ALA B CA 1
ATOM 1494 C C . ALA B 1 96 ? 5.461 20.734 1.031 1 98.25 96 ALA B C 1
ATOM 1496 O O . ALA B 1 96 ? 5.406 21.922 0.7 1 98.25 96 ALA B O 1
ATOM 1497 N N . ALA B 1 97 ? 4.43 20.062 1.451 1 98.12 97 ALA B N 1
ATOM 1498 C CA . ALA B 1 97 ? 3.137 20.703 1.649 1 98.12 97 ALA B CA 1
ATOM 1499 C C . ALA B 1 97 ? 3.232 21.812 2.701 1 98.12 97 ALA B C 1
ATOM 1501 O O . ALA B 1 97 ? 2.65 22.875 2.541 1 98.12 97 ALA B O 1
ATOM 1502 N N . PHE B 1 98 ? 3.967 21.484 3.779 1 98.62 98 PHE B N 1
ATOM 1503 C CA . PHE B 1 98 ? 4.172 22.469 4.828 1 98.62 98 PHE B CA 1
ATOM 1504 C C . PHE B 1 98 ? 4.859 23.719 4.273 1 98.62 98 PHE B C 1
ATOM 1506 O O . PHE B 1 98 ? 4.445 24.844 4.566 1 98.62 98 PHE B O 1
ATOM 1513 N N . ASP B 1 99 ? 5.84 23.531 3.441 1 98.12 99 ASP B N 1
ATOM 1514 C CA . ASP B 1 99 ? 6.648 24.625 2.896 1 98.12 99 ASP B CA 1
ATOM 1515 C C . ASP B 1 99 ? 5.84 25.469 1.913 1 98.12 99 ASP B C 1
ATOM 1517 O O . ASP B 1 99 ? 6.215 26.594 1.602 1 98.12 99 ASP B O 1
ATOM 1521 N N . ARG B 1 100 ? 4.785 24.953 1.413 1 96.31 100 ARG B N 1
ATOM 1522 C CA . ARG B 1 100 ? 3.953 25.656 0.44 1 96.31 100 ARG B CA 1
ATOM 1523 C C . ARG B 1 100 ? 2.893 26.516 1.136 1 96.31 100 ARG B C 1
ATOM 1525 O O . ARG B 1 100 ? 2.219 27.312 0.495 1 96.31 100 ARG B O 1
ATOM 1532 N N . ARG B 1 101 ? 2.73 26.438 2.377 1 89.94 101 ARG B N 1
ATOM 1533 C CA . ARG B 1 101 ? 1.712 27.188 3.105 1 89.94 101 ARG B CA 1
ATOM 1534 C C . ARG B 1 101 ? 1.882 28.688 2.898 1 89.94 101 ARG B C 1
ATOM 1536 O O . ARG B 1 101 ? 3.006 29.172 2.777 1 89.94 101 ARG B O 1
#

Foldseek 3Di:
DPLDQDPPVPDDDVVNVVSNVVVVVVVVVVVVVVVLVVLLVVLVPDDDLVVLDDPVVLVVQLVVQLVVQVVVVHHSVVRSVVSNVVVVVSSVSSSVSNVVD/DPLDQDPPVPDDDVVNVVSNVVVVVVVVVVVVVVVLVVLLVVLVPDDDLVVLDDPVVLVVQLVVQLVVQVVVVHHSVVSSVVSNVVVVVSSVSSSVSNVVD

Sequence (202 aa):
MSDTILPARDCTTMAEVRAGVDQVDRDIVALLVQRFAYMDAAARIKPERAAVRDEVRKAQVIANARTAAEMAGLPGAVIADLWDDLVEASIAYEMAAFDRRMSDTILPARDCTTMAEVRAGVDQVDRDIVALLVQRFAYMDAAARIKPERAAVRDEVRKAQVIANARTAAEMAGLPGAVIADLWDDLVEASIAYEMAAFDRR

Secondary structure (DSSP, 8-state):
---PPPPGGG--SHHHHHHHHHHHHHHHHHHHHHHHHHHHHHHHH-SSGGGS--HHHHHHHHHHHHHHHHHTTS-HHHHHHHHHHHHHHHHHHHHHHHHT-/---PPPPGGG--SHHHHHHHHHHHHHHHHHHHHHHHHHHHHHHHH-SSGGGS--HHHHHHHHHHHHHHHHHTTS-HHHHHHHHHHHHHHHHHHHHHHHHT-